Protein AF-A0A1Y1T9T4-F1 (afdb_monomer)

Sequence (178 aa):
MNVIIANKYLNQKKEIAAYSVLTVLWPAHQFKKIKDVIIQVVAKHYNGQIMNMEQYKLPTDLILDIKSRLKTLSGQINGIVKMLDEGKDPEQINIQFRSIDKGIQKAHYLLLDEVYRKALAIGIVKAVDSCPGNCGNEDKIEYLKSEFPNLELSDLTNRLKEIQTIETRLKNYNEKKG

Structure (mmCIF, N/CA/C/O backbone):
data_AF-A0A1Y1T9T4-F1
#
_entry.id   AF-A0A1Y1T9T4-F1
#
loop_
_atom_site.group_PDB
_atom_site.id
_atom_site.type_symbol
_atom_site.label_atom_id
_atom_site.label_alt_id
_atom_site.label_comp_id
_atom_site.label_asym_id
_atom_site.label_entity_id
_atom_site.label_seq_id
_atom_site.pdbx_PDB_ins_code
_atom_site.Cartn_x
_atom_site.Cartn_y
_atom_site.Cartn_z
_atom_site.occupancy
_atom_site.B_iso_or_equiv
_atom_site.auth_seq_id
_atom_site.auth_comp_id
_atom_site.auth_asym_id
_atom_site.auth_atom_id
_atom_site.pdbx_PDB_model_num
ATOM 1 N N . MET A 1 1 ? 12.951 -5.167 31.119 1.00 43.94 1 MET A N 1
ATOM 2 C CA . MET A 1 1 ? 12.217 -4.794 29.886 1.00 43.94 1 MET A CA 1
ATOM 3 C C . MET A 1 1 ? 11.190 -3.658 30.075 1.00 43.94 1 MET A C 1
ATOM 5 O O . MET A 1 1 ? 10.827 -3.045 29.085 1.00 43.94 1 MET A O 1
ATOM 9 N N . ASN A 1 2 ? 10.799 -3.288 31.310 1.00 38.88 2 ASN A N 1
ATOM 10 C CA . ASN A 1 2 ? 9.812 -2.217 31.581 1.00 38.88 2 ASN A CA 1
ATOM 11 C C . ASN A 1 2 ? 10.379 -0.786 31.729 1.00 38.88 2 ASN A C 1
ATOM 13 O O . ASN A 1 2 ? 9.644 0.183 31.574 1.00 38.88 2 ASN A O 1
ATOM 17 N N . VAL A 1 3 ? 11.682 -0.620 31.981 1.00 31.38 3 VAL A N 1
ATOM 18 C CA . VAL A 1 3 ? 12.288 0.708 32.235 1.00 31.38 3 VAL A CA 1
ATOM 19 C C . VAL A 1 3 ? 12.479 1.525 30.946 1.00 31.38 3 VAL A C 1
ATOM 21 O O . VAL A 1 3 ? 12.322 2.742 30.947 1.00 31.38 3 VAL A O 1
ATOM 24 N N . ILE A 1 4 ? 12.752 0.860 29.819 1.00 36.00 4 ILE A N 1
ATOM 25 C CA . ILE A 1 4 ? 12.999 1.520 28.523 1.00 36.00 4 ILE A CA 1
ATOM 26 C C . ILE A 1 4 ? 11.704 2.124 27.962 1.00 36.00 4 ILE A C 1
ATOM 28 O O . ILE A 1 4 ? 11.710 3.241 27.448 1.00 36.00 4 ILE A O 1
ATOM 32 N N . ILE A 1 5 ? 10.581 1.417 28.114 1.00 33.00 5 ILE A N 1
ATOM 33 C CA . ILE A 1 5 ? 9.268 1.889 27.661 1.00 33.00 5 ILE A CA 1
ATOM 34 C C . ILE A 1 5 ? 8.808 3.063 28.537 1.00 33.00 5 ILE A C 1
ATOM 36 O O . ILE A 1 5 ? 8.431 4.102 28.001 1.00 33.00 5 ILE A O 1
ATOM 40 N N . ALA A 1 6 ? 8.949 2.968 29.865 1.00 28.27 6 ALA A N 1
ATOM 41 C CA . ALA A 1 6 ? 8.618 4.061 30.783 1.00 28.27 6 ALA A CA 1
ATOM 42 C C . ALA A 1 6 ? 9.436 5.340 30.510 1.00 28.27 6 ALA A C 1
ATOM 44 O O . ALA A 1 6 ? 8.872 6.434 30.475 1.00 28.27 6 ALA A O 1
ATOM 45 N N . ASN A 1 7 ? 10.739 5.211 30.226 1.00 32.38 7 ASN A N 1
ATOM 46 C CA . ASN A 1 7 ? 11.588 6.350 29.855 1.00 32.38 7 ASN A CA 1
ATOM 47 C C . ASN A 1 7 ? 11.201 6.971 28.506 1.00 32.38 7 ASN A C 1
ATOM 49 O O . ASN A 1 7 ? 11.251 8.192 28.359 1.00 32.38 7 ASN A O 1
ATOM 53 N N . LYS A 1 8 ? 10.763 6.161 27.534 1.00 36.91 8 LYS A N 1
ATOM 54 C CA . LYS A 1 8 ? 10.285 6.658 26.236 1.00 36.91 8 LYS A CA 1
ATOM 55 C C . LYS A 1 8 ? 8.987 7.462 26.386 1.00 36.91 8 LYS A C 1
ATOM 57 O O . LYS A 1 8 ? 8.878 8.541 25.812 1.00 36.91 8 LYS A O 1
ATOM 62 N N . TYR A 1 9 ? 8.058 6.997 27.226 1.00 31.88 9 TYR A N 1
ATOM 63 C CA . TYR A 1 9 ? 6.821 7.719 27.554 1.00 31.88 9 TYR A CA 1
ATOM 64 C C . TYR A 1 9 ? 7.069 9.002 28.368 1.00 31.88 9 TYR A C 1
ATOM 66 O O . TYR A 1 9 ? 6.434 10.023 28.109 1.00 31.88 9 TYR A O 1
ATOM 74 N N . LEU A 1 10 ? 8.011 8.990 29.320 1.00 32.53 10 LEU A N 1
ATOM 75 C CA . LEU A 1 10 ? 8.393 10.179 30.095 1.00 32.53 10 LEU A CA 1
ATOM 76 C C . LEU A 1 10 ? 9.071 11.250 29.230 1.00 32.53 10 LEU A C 1
ATOM 78 O O . LEU A 1 10 ? 8.770 12.433 29.391 1.00 32.53 10 LEU A O 1
ATOM 82 N N . ASN A 1 11 ? 9.933 10.854 28.289 1.00 40.94 11 ASN A N 1
ATOM 83 C CA . ASN A 1 11 ? 10.543 11.790 27.340 1.00 40.94 11 ASN A CA 1
ATOM 84 C C . ASN A 1 11 ? 9.511 12.375 26.369 1.00 40.94 11 ASN A C 1
ATOM 86 O O . ASN A 1 11 ? 9.508 13.584 26.155 1.00 40.94 11 ASN A O 1
ATOM 90 N N . GLN A 1 12 ? 8.562 11.568 25.889 1.00 40.03 12 GLN A N 1
ATOM 91 C CA . GLN A 1 12 ? 7.472 12.054 25.039 1.00 40.03 12 GLN A CA 1
ATOM 92 C C . GLN A 1 12 ? 6.558 13.047 25.788 1.00 40.03 12 GLN A C 1
ATOM 94 O O . GLN A 1 12 ? 6.158 14.068 25.235 1.00 40.03 12 GLN A O 1
ATOM 99 N N . LYS A 1 13 ? 6.291 12.820 27.086 1.00 38.19 13 LYS A N 1
ATOM 100 C CA . LYS A 1 13 ? 5.556 13.774 27.940 1.00 38.19 13 LYS A CA 1
ATOM 101 C C . LYS A 1 13 ? 6.310 15.090 28.157 1.00 38.19 13 LYS A C 1
ATOM 103 O O . LYS A 1 13 ? 5.673 16.139 28.202 1.00 38.19 13 LYS A O 1
ATOM 108 N N . LYS A 1 14 ? 7.643 15.053 28.284 1.00 40.59 14 LYS A N 1
ATOM 109 C CA . LYS A 1 14 ? 8.480 16.262 28.410 1.00 40.59 14 LYS A CA 1
ATOM 110 C C . LYS A 1 14 ? 8.512 17.077 27.116 1.00 40.59 14 LYS A C 1
ATOM 112 O O . LYS A 1 14 ? 8.427 18.298 27.184 1.00 40.59 14 LYS A O 1
ATOM 117 N N . GLU A 1 15 ? 8.560 16.420 25.959 1.00 43.44 15 GLU A N 1
ATOM 118 C CA . GLU A 1 15 ? 8.467 17.092 24.656 1.00 43.44 15 GLU A CA 1
ATOM 119 C C . GLU A 1 15 ? 7.093 17.748 24.459 1.00 43.44 15 GLU A C 1
ATOM 121 O O . GLU A 1 15 ? 7.018 18.916 24.087 1.00 43.44 15 GLU A O 1
ATOM 126 N N . ILE A 1 16 ? 6.001 17.059 24.802 1.00 43.91 16 ILE A N 1
ATOM 127 C CA . ILE A 1 16 ? 4.641 17.612 24.680 1.00 43.91 16 ILE A CA 1
ATOM 128 C C . ILE A 1 16 ? 4.408 18.768 25.673 1.00 43.91 16 ILE A C 1
ATOM 130 O O . ILE A 1 16 ? 3.800 19.773 25.308 1.00 43.91 16 ILE A O 1
ATOM 134 N N . ALA A 1 17 ? 4.943 18.678 26.896 1.00 40.03 17 ALA A N 1
ATOM 135 C CA . ALA A 1 17 ? 4.879 19.766 27.875 1.00 40.03 17 ALA A CA 1
ATOM 136 C C . ALA A 1 17 ? 5.703 20.998 27.447 1.00 40.03 17 ALA A C 1
ATOM 138 O O . ALA A 1 17 ? 5.282 22.133 27.674 1.00 40.03 17 ALA A O 1
ATOM 139 N N . ALA A 1 18 ? 6.843 20.800 26.776 1.00 46.00 18 ALA A N 1
ATOM 140 C CA . ALA A 1 18 ? 7.602 21.898 26.178 1.00 46.00 18 ALA A CA 1
ATOM 141 C C . ALA A 1 18 ? 6.802 22.586 25.056 1.00 46.00 18 ALA A C 1
ATOM 143 O O . ALA A 1 18 ? 6.760 23.815 24.997 1.00 46.00 18 ALA A O 1
ATOM 144 N N . TYR A 1 19 ? 6.089 21.811 24.230 1.00 44.25 19 TYR A N 1
ATOM 145 C CA . TYR A 1 19 ? 5.197 22.347 23.196 1.00 44.25 19 TYR A CA 1
ATOM 146 C C . TYR A 1 19 ? 4.002 23.121 23.774 1.00 44.25 19 TYR A C 1
ATOM 148 O O . TYR A 1 19 ? 3.641 24.159 23.220 1.00 44.25 19 TYR A O 1
ATOM 156 N N . SER A 1 20 ? 3.418 22.695 24.902 1.00 42.19 20 SER A N 1
ATOM 157 C CA . SER A 1 20 ? 2.306 23.429 25.527 1.00 42.19 20 SER A CA 1
ATOM 158 C C . SER A 1 20 ? 2.750 24.747 26.175 1.00 42.19 20 SER A C 1
ATOM 160 O O . SER A 1 20 ? 2.038 25.742 26.066 1.00 42.19 20 SER A O 1
ATOM 162 N N . VAL A 1 21 ? 3.946 24.806 26.775 1.00 44.19 21 VAL A N 1
ATOM 163 C CA . VAL A 1 21 ? 4.480 26.048 27.380 1.00 44.19 21 VAL A CA 1
ATOM 164 C C . VAL A 1 21 ? 4.881 27.079 26.310 1.00 44.19 21 VAL A C 1
ATOM 166 O O . VAL A 1 21 ? 4.681 28.277 26.500 1.00 44.19 21 VAL A O 1
ATOM 169 N N . LEU A 1 22 ? 5.350 26.632 25.140 1.00 42.41 22 LEU A N 1
ATOM 170 C CA . LEU A 1 22 ? 5.711 27.504 24.011 1.00 42.41 22 LEU A CA 1
ATOM 171 C C . LEU A 1 22 ? 4.514 28.198 23.333 1.00 42.41 22 LEU A C 1
ATOM 173 O O . LEU A 1 22 ? 4.702 29.206 22.652 1.00 42.41 22 LEU A O 1
ATOM 177 N N . THR A 1 23 ? 3.284 27.712 23.531 1.00 45.53 23 THR A N 1
ATOM 178 C CA . THR A 1 23 ? 2.072 28.339 22.960 1.00 45.53 23 THR A CA 1
ATOM 179 C C . THR A 1 23 ? 1.540 29.531 23.750 1.00 45.53 23 THR A C 1
ATOM 181 O O . THR A 1 23 ? 0.759 30.309 23.209 1.00 45.53 23 THR A O 1
ATOM 184 N N . VAL A 1 24 ? 1.999 29.730 24.988 1.00 49.31 24 VAL A N 1
ATOM 185 C CA . VAL A 1 24 ? 1.499 30.800 25.870 1.00 49.31 24 VAL A CA 1
ATOM 186 C C . VAL A 1 24 ? 2.368 32.068 25.810 1.00 49.31 24 VAL A C 1
ATOM 188 O O . VAL A 1 24 ? 1.946 33.116 26.287 1.00 49.31 24 VAL A O 1
ATOM 191 N N . LEU A 1 25 ? 3.549 32.029 25.173 1.00 48.97 25 LEU A N 1
ATOM 192 C CA . LEU A 1 25 ? 4.510 33.144 25.214 1.00 48.97 25 LEU A CA 1
ATOM 193 C C . LEU A 1 25 ? 4.985 33.696 23.859 1.00 48.97 25 LEU A C 1
ATOM 195 O O . LEU A 1 25 ? 5.964 34.443 23.832 1.00 48.97 25 LEU A O 1
ATOM 199 N N . TRP A 1 26 ? 4.322 33.386 22.736 1.00 45.00 26 TRP A N 1
ATOM 200 C CA . TRP A 1 26 ? 4.757 33.896 21.426 1.00 45.00 26 TRP A CA 1
ATOM 201 C C . TRP A 1 26 ? 3.645 34.546 20.589 1.00 45.00 26 TRP A C 1
ATOM 203 O O . TRP A 1 26 ? 2.570 33.966 20.442 1.00 45.00 26 TRP A O 1
ATOM 213 N N . PRO A 1 27 ? 3.893 35.724 19.974 1.00 45.94 27 PRO A N 1
ATOM 214 C CA . PRO A 1 27 ? 2.933 36.367 19.083 1.00 45.94 27 PRO A CA 1
ATOM 215 C C . PRO A 1 27 ? 2.571 35.461 17.897 1.00 45.94 27 PRO A C 1
ATOM 217 O O . PRO A 1 27 ? 3.454 34.881 17.261 1.00 45.94 27 PRO A O 1
ATOM 220 N N . ALA A 1 28 ? 1.284 35.409 17.537 1.00 51.25 28 ALA A N 1
ATOM 221 C CA . ALA A 1 28 ? 0.721 34.587 16.454 1.00 51.25 28 ALA A CA 1
ATOM 222 C C . ALA A 1 28 ? 1.459 34.688 15.096 1.00 51.25 28 ALA A C 1
ATOM 224 O O . ALA A 1 28 ? 1.425 33.759 14.290 1.00 51.25 28 ALA A O 1
ATOM 225 N N . HIS A 1 29 ? 2.186 35.781 14.846 1.00 51.00 29 HIS A N 1
ATOM 226 C CA . HIS A 1 29 ? 2.992 35.965 13.637 1.00 51.00 29 HIS A CA 1
ATOM 227 C C . HIS A 1 29 ? 4.262 35.078 13.591 1.00 51.00 29 HIS A C 1
ATOM 229 O O . HIS A 1 29 ? 4.703 34.688 12.509 1.00 51.00 29 HIS A O 1
ATOM 235 N N . GLN A 1 30 ? 4.856 34.723 14.738 1.00 48.56 30 GLN A N 1
ATOM 236 C CA . GLN A 1 30 ? 6.030 33.831 14.818 1.00 48.56 30 GLN A CA 1
ATOM 237 C C . GLN A 1 30 ? 5.642 32.358 14.576 1.00 48.56 30 GLN A C 1
ATOM 239 O O . GLN A 1 30 ? 6.389 31.612 13.943 1.00 48.56 30 GLN A O 1
ATOM 244 N N . PHE A 1 31 ? 4.425 31.963 14.973 1.00 47.00 31 PHE A N 1
ATOM 245 C CA . PHE A 1 31 ? 3.880 30.618 14.745 1.00 47.00 31 PHE A CA 1
ATOM 246 C C . PHE A 1 31 ? 3.702 30.278 13.265 1.00 47.00 31 PHE A C 1
ATOM 248 O O . PHE A 1 31 ? 3.946 29.140 12.868 1.00 47.00 31 PHE A O 1
ATOM 255 N N . LYS A 1 32 ? 3.328 31.259 12.433 1.00 48.22 32 LYS A N 1
ATOM 256 C CA . LYS A 1 32 ? 3.198 31.063 10.983 1.00 48.22 32 LYS A CA 1
ATOM 257 C C . LYS A 1 32 ? 4.542 30.682 10.355 1.00 48.22 32 LYS A C 1
ATOM 259 O O . LYS A 1 32 ? 4.620 29.674 9.668 1.00 48.22 32 LYS A O 1
ATOM 264 N N . LYS A 1 33 ? 5.617 31.403 10.697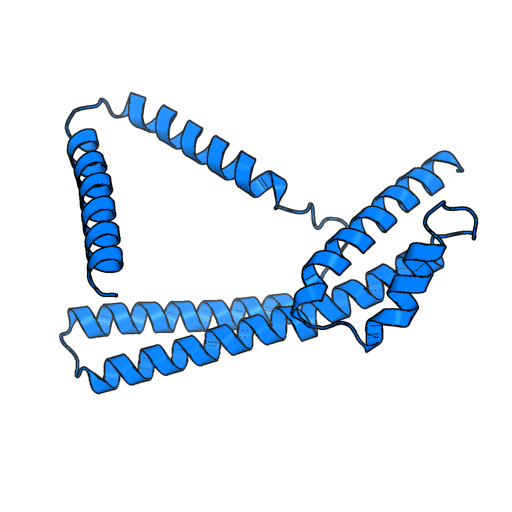 1.00 52.69 33 LYS A N 1
ATOM 265 C CA . LYS A 1 33 ? 6.971 31.110 10.196 1.00 52.69 33 LYS A CA 1
ATOM 266 C C . LYS A 1 33 ? 7.474 29.735 10.632 1.00 52.69 33 LYS A C 1
ATOM 268 O O . LYS A 1 33 ? 8.027 29.013 9.814 1.00 52.69 33 LYS A O 1
ATOM 273 N N . ILE A 1 34 ? 7.264 29.351 11.891 1.00 48.91 34 ILE A N 1
ATOM 274 C CA . ILE A 1 34 ? 7.709 28.043 12.398 1.00 48.91 34 ILE A CA 1
ATOM 275 C C . ILE A 1 34 ? 6.889 26.907 11.775 1.00 48.91 34 ILE A C 1
ATOM 277 O O . ILE A 1 34 ? 7.459 25.900 11.364 1.00 48.91 34 ILE A O 1
ATOM 281 N N . LYS A 1 35 ? 5.570 27.083 11.626 1.00 41.69 35 LYS A N 1
ATOM 282 C CA . LYS A 1 35 ? 4.703 26.132 10.919 1.00 41.69 35 LYS A CA 1
ATOM 283 C C . LYS A 1 35 ? 5.122 25.974 9.457 1.00 41.69 35 LYS A C 1
ATOM 285 O O . LYS A 1 35 ? 5.204 24.846 8.988 1.00 41.69 35 LYS A O 1
ATOM 290 N N . ASP A 1 36 ? 5.437 27.068 8.769 1.00 48.72 36 ASP A N 1
ATOM 291 C CA . ASP A 1 36 ? 5.889 27.041 7.376 1.00 48.72 36 ASP A CA 1
ATOM 292 C C . ASP A 1 36 ? 7.257 26.354 7.244 1.00 48.72 36 ASP A C 1
ATOM 294 O O . ASP A 1 36 ? 7.451 25.556 6.334 1.00 48.72 36 ASP A O 1
ATOM 298 N N . VAL A 1 37 ? 8.179 26.572 8.190 1.00 59.28 37 VAL A N 1
ATOM 299 C CA . VAL A 1 37 ? 9.476 25.875 8.234 1.00 59.28 37 VAL A CA 1
ATOM 300 C C . VAL A 1 37 ? 9.301 24.386 8.529 1.00 59.28 37 VAL A C 1
ATOM 302 O O . VAL A 1 37 ? 9.920 23.568 7.858 1.00 59.28 37 VAL A O 1
ATOM 305 N N . ILE A 1 38 ? 8.437 24.001 9.471 1.00 50.31 38 ILE A N 1
ATOM 306 C CA . ILE A 1 38 ? 8.145 22.587 9.755 1.00 50.31 38 ILE A CA 1
ATOM 307 C C . ILE A 1 38 ? 7.483 21.933 8.540 1.00 50.31 38 ILE A C 1
ATOM 309 O O . ILE A 1 38 ? 7.902 20.853 8.143 1.00 50.31 38 ILE A O 1
ATOM 313 N N . ILE A 1 39 ? 6.516 22.593 7.897 1.00 50.25 39 ILE A N 1
ATOM 314 C CA . ILE A 1 39 ? 5.899 22.105 6.656 1.00 50.25 39 ILE A CA 1
ATOM 315 C C . ILE A 1 39 ? 6.943 21.999 5.546 1.00 50.25 39 ILE A C 1
ATOM 317 O O . ILE A 1 39 ? 6.930 21.006 4.836 1.00 50.25 39 ILE A O 1
ATOM 321 N N . GLN A 1 40 ? 7.875 22.944 5.405 1.00 49.66 40 GLN A N 1
ATOM 322 C CA . GLN A 1 40 ? 8.948 22.865 4.409 1.00 49.66 40 GLN A CA 1
ATOM 323 C C . GLN A 1 40 ? 9.967 21.770 4.718 1.00 49.66 40 GLN A C 1
ATOM 325 O O . GLN A 1 40 ? 10.423 21.106 3.797 1.00 49.66 40 GLN A O 1
ATOM 330 N N . VAL A 1 41 ? 10.323 21.546 5.983 1.00 52.88 41 VAL A N 1
ATOM 331 C CA . VAL A 1 41 ? 11.250 20.483 6.394 1.00 52.88 41 VAL A CA 1
ATOM 332 C C . VAL A 1 41 ? 10.590 19.117 6.226 1.00 52.88 41 VAL A C 1
ATOM 334 O O . VAL A 1 41 ? 11.196 18.230 5.634 1.00 52.88 41 VAL A O 1
ATOM 337 N N . VAL A 1 42 ? 9.331 18.965 6.646 1.00 50.62 42 VAL A N 1
ATOM 338 C CA . VAL A 1 42 ? 8.524 17.758 6.420 1.00 50.62 42 VAL A CA 1
ATOM 339 C C . VAL A 1 42 ? 8.320 17.548 4.921 1.00 50.62 42 VAL A C 1
ATOM 341 O O . VAL A 1 42 ? 8.615 16.470 4.427 1.00 50.62 42 VAL A O 1
ATOM 344 N N . ALA A 1 43 ? 7.934 18.569 4.157 1.00 44.84 43 ALA A N 1
ATOM 345 C CA . ALA A 1 43 ? 7.806 18.478 2.706 1.00 44.84 43 ALA A CA 1
ATOM 346 C C . ALA A 1 43 ? 9.144 18.182 2.030 1.00 44.84 43 ALA A C 1
ATOM 348 O O . ALA A 1 43 ? 9.157 17.428 1.082 1.00 44.84 43 ALA A O 1
ATOM 349 N N . LYS A 1 44 ? 10.288 18.684 2.500 1.00 46.12 44 LYS A N 1
ATOM 350 C CA . LYS A 1 44 ? 11.610 18.358 1.934 1.00 46.12 44 LYS A CA 1
ATOM 351 C C . LYS A 1 44 ? 12.042 16.932 2.281 1.00 46.12 44 LYS A C 1
ATOM 353 O O . LYS A 1 44 ? 12.675 16.273 1.461 1.00 46.12 44 LYS A O 1
ATOM 358 N N . HIS A 1 45 ? 11.669 16.442 3.462 1.00 37.62 45 HIS A N 1
ATOM 359 C CA . HIS A 1 45 ? 11.957 15.078 3.896 1.00 37.62 45 HIS A CA 1
ATOM 360 C C . HIS A 1 45 ? 11.042 14.050 3.208 1.00 37.62 45 HIS A C 1
ATOM 362 O O . HIS A 1 45 ? 11.513 12.987 2.814 1.00 37.62 45 HIS A O 1
ATOM 368 N N . TYR A 1 46 ? 9.773 14.403 2.966 1.00 42.03 46 TYR A N 1
ATOM 369 C CA . TYR A 1 46 ? 8.797 13.573 2.256 1.00 42.03 46 TYR A CA 1
ATOM 370 C C . TYR A 1 46 ? 8.817 13.762 0.730 1.00 42.03 46 TYR A C 1
ATOM 372 O O . TYR A 1 46 ? 8.557 12.795 0.031 1.00 42.03 46 TYR A O 1
ATOM 380 N N . ASN A 1 47 ? 9.198 14.916 0.167 1.00 36.91 47 ASN A N 1
ATOM 381 C CA . ASN A 1 47 ? 9.351 15.116 -1.290 1.00 36.91 47 ASN A CA 1
ATOM 382 C C . ASN A 1 47 ? 10.554 14.354 -1.858 1.00 36.91 47 ASN A C 1
ATOM 384 O O . ASN A 1 47 ? 10.596 14.111 -3.057 1.00 36.91 47 ASN A O 1
ATOM 388 N N . GLY A 1 48 ? 11.494 13.911 -1.016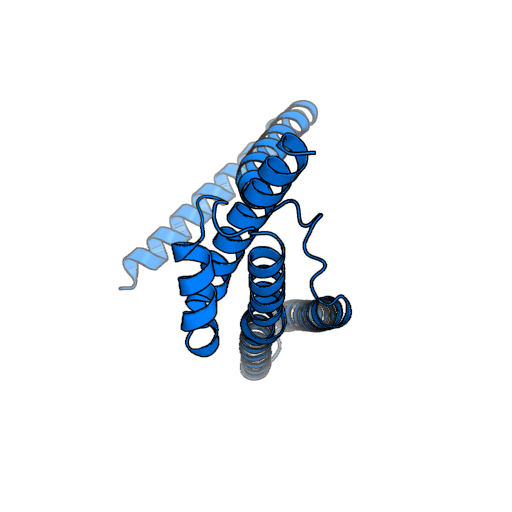 1.00 32.72 48 GLY A N 1
ATOM 389 C CA . GLY A 1 48 ? 12.474 12.887 -1.397 1.00 32.72 48 GLY A CA 1
ATOM 390 C C . GLY A 1 48 ? 11.870 11.479 -1.551 1.00 32.72 48 GLY A C 1
ATOM 391 O O . GLY A 1 48 ? 12.553 10.569 -2.010 1.00 32.72 48 GLY A O 1
ATOM 392 N N . GLN A 1 49 ? 10.605 11.290 -1.161 1.00 35.47 49 GLN A N 1
ATOM 393 C CA . GLN A 1 49 ? 9.850 10.034 -1.231 1.00 35.47 49 GLN A CA 1
ATOM 394 C C . GLN A 1 49 ? 8.494 10.152 -1.947 1.00 35.47 49 GLN A C 1
ATOM 396 O O . GLN A 1 49 ? 7.887 9.121 -2.243 1.00 35.47 49 GLN A O 1
ATOM 401 N N . ILE A 1 50 ? 8.021 11.356 -2.288 1.00 36.59 50 ILE A N 1
ATOM 402 C CA . ILE A 1 50 ? 6.925 11.529 -3.242 1.00 36.59 50 ILE A CA 1
ATOM 403 C C . ILE A 1 50 ? 7.528 11.353 -4.630 1.00 36.59 50 ILE A C 1
ATOM 405 O O . ILE A 1 50 ? 7.920 12.299 -5.306 1.00 36.59 50 ILE A O 1
ATOM 409 N N . MET A 1 51 ? 7.646 10.084 -5.013 1.00 35.56 51 MET A N 1
ATOM 410 C CA . MET A 1 51 ? 7.883 9.669 -6.385 1.00 35.56 51 MET A CA 1
ATOM 411 C C . MET A 1 51 ? 6.881 10.422 -7.262 1.00 35.56 51 MET A C 1
ATOM 413 O O . MET A 1 51 ? 5.671 10.272 -7.074 1.00 35.56 51 MET A O 1
ATOM 417 N N . ASN A 1 52 ? 7.369 11.242 -8.195 1.00 34.84 52 ASN A N 1
ATOM 418 C CA . ASN A 1 52 ? 6.544 11.783 -9.269 1.00 34.84 52 ASN A CA 1
ATOM 419 C C . ASN A 1 52 ? 5.953 10.587 -10.034 1.00 34.84 52 ASN A C 1
ATOM 421 O O . ASN A 1 52 ? 6.591 10.011 -10.909 1.00 34.84 52 ASN A O 1
ATOM 425 N N . MET A 1 53 ? 4.735 10.181 -9.665 1.00 40.59 53 MET A N 1
ATOM 426 C CA . MET A 1 53 ? 3.967 9.083 -10.265 1.00 40.59 53 MET A CA 1
ATOM 427 C C . MET A 1 53 ? 3.420 9.450 -11.656 1.00 40.59 53 MET A C 1
ATOM 429 O O . MET A 1 53 ? 2.407 8.910 -12.091 1.00 40.59 53 MET A O 1
ATOM 433 N N . GLU A 1 54 ? 4.060 10.363 -12.386 1.00 38.69 54 GLU A N 1
ATOM 434 C CA . GLU A 1 54 ? 3.561 10.797 -13.694 1.00 38.69 54 GLU A CA 1
ATOM 435 C C . GLU A 1 54 ? 3.826 9.802 -14.833 1.00 38.69 54 GLU A C 1
ATOM 437 O O . GLU A 1 54 ? 3.334 10.014 -15.937 1.00 38.69 54 GLU A O 1
ATOM 442 N N . GLN A 1 55 ? 4.494 8.665 -14.596 1.00 46.56 55 GLN A N 1
ATOM 443 C CA . GLN A 1 55 ? 4.631 7.618 -15.627 1.00 46.56 55 GLN A CA 1
ATOM 444 C C . GLN A 1 55 ? 4.265 6.194 -15.205 1.00 46.56 55 GLN A C 1
ATOM 446 O O . GLN A 1 55 ? 4.514 5.240 -15.945 1.00 46.56 55 GLN A O 1
ATOM 451 N N . TYR A 1 56 ? 3.546 6.038 -14.092 1.00 49.72 56 TYR A N 1
ATOM 452 C CA . TYR A 1 56 ? 2.979 4.745 -13.736 1.00 49.72 56 TYR A CA 1
ATOM 453 C C . TYR A 1 56 ? 1.567 4.911 -13.167 1.00 49.72 56 TYR A C 1
ATOM 455 O O . TYR A 1 56 ? 1.377 5.040 -11.959 1.00 49.72 56 TYR A O 1
ATOM 463 N N . LYS A 1 57 ? 0.547 4.927 -14.040 1.00 55.66 57 LYS A N 1
ATOM 464 C CA . LYS A 1 57 ? -0.845 4.795 -13.589 1.00 55.66 57 LYS A CA 1
ATOM 465 C C . LYS A 1 57 ? -1.010 3.386 -13.026 1.00 55.66 57 LYS A C 1
ATOM 467 O O . LYS A 1 57 ? -1.258 2.438 -13.766 1.00 55.66 57 LYS A O 1
ATOM 472 N N . LEU A 1 58 ? -0.833 3.263 -11.710 1.00 65.75 58 LEU A N 1
ATOM 473 C CA . LEU A 1 58 ? -1.314 2.117 -10.947 1.00 65.75 58 LEU A CA 1
ATOM 474 C C . LEU A 1 58 ? -2.780 1.877 -11.337 1.00 65.75 58 LEU A C 1
ATOM 476 O O . LEU A 1 58 ? -3.486 2.864 -11.577 1.00 65.75 58 LEU A O 1
ATOM 480 N N . PRO A 1 59 ? -3.246 0.619 -11.415 1.00 66.62 59 PRO A N 1
ATOM 481 C CA . PRO A 1 59 ? -4.628 0.334 -11.778 1.00 66.62 59 PRO A CA 1
ATOM 482 C C . PRO A 1 59 ? -5.569 1.149 -10.884 1.00 66.62 59 PRO A C 1
ATOM 484 O O . PRO A 1 59 ? -5.562 1.014 -9.656 1.00 66.62 59 PRO A O 1
ATOM 487 N N . THR A 1 60 ? -6.284 2.099 -11.495 1.00 73.06 60 THR A N 1
ATOM 488 C CA . THR A 1 60 ? -7.044 3.120 -10.760 1.00 73.06 60 THR A CA 1
ATOM 489 C C . THR A 1 60 ? -8.104 2.466 -9.882 1.00 73.06 60 THR A C 1
ATOM 491 O O . THR A 1 60 ? -8.335 2.905 -8.762 1.00 73.06 60 THR A O 1
ATOM 494 N N . ASP A 1 61 ? -8.703 1.387 -10.374 1.00 77.31 61 ASP A N 1
ATOM 495 C CA . ASP A 1 61 ? -9.644 0.522 -9.673 1.00 77.31 61 ASP A CA 1
ATOM 496 C C . ASP A 1 61 ? -9.047 -0.082 -8.393 1.00 77.31 61 ASP A C 1
ATOM 498 O O . ASP A 1 61 ? -9.648 0.045 -7.325 1.00 77.31 61 ASP A O 1
ATOM 502 N N . LEU A 1 62 ? -7.836 -0.645 -8.452 1.00 79.06 62 LEU A N 1
ATOM 503 C CA . LEU A 1 62 ? -7.185 -1.237 -7.276 1.00 79.06 62 LEU A CA 1
ATOM 504 C C . LEU A 1 62 ? -6.789 -0.175 -6.244 1.00 79.06 62 LEU A C 1
ATOM 506 O O . LEU A 1 62 ? -6.965 -0.368 -5.041 1.00 79.06 62 LEU A O 1
ATOM 510 N N . ILE A 1 63 ? -6.311 0.986 -6.697 1.00 85.06 63 ILE A N 1
ATOM 511 C CA . ILE A 1 63 ? -6.021 2.115 -5.802 1.00 85.06 63 ILE A CA 1
ATOM 512 C C . ILE A 1 63 ? -7.292 2.630 -5.125 1.00 85.06 63 ILE A C 1
ATOM 514 O O . ILE A 1 63 ? -7.265 2.981 -3.941 1.00 85.06 63 ILE A O 1
ATOM 518 N N . LEU A 1 64 ? -8.405 2.686 -5.857 1.00 88.69 64 LEU A N 1
ATOM 519 C CA . LEU A 1 64 ? -9.698 3.075 -5.303 1.00 88.69 64 LEU A CA 1
ATOM 520 C C . LEU A 1 64 ? -10.201 2.058 -4.271 1.00 88.69 64 LEU A C 1
ATOM 522 O O . LEU A 1 64 ? -10.694 2.484 -3.224 1.00 88.69 64 LEU A O 1
ATOM 526 N N . ASP A 1 65 ? -10.016 0.754 -4.500 1.00 88.62 65 ASP A N 1
ATOM 527 C CA . ASP A 1 65 ? -10.369 -0.283 -3.518 1.00 88.62 65 ASP A CA 1
ATOM 528 C C . ASP A 1 65 ? -9.570 -0.121 -2.215 1.00 88.62 65 ASP A C 1
ATOM 530 O O . ASP A 1 65 ? -10.155 -0.046 -1.131 1.00 88.62 65 ASP A O 1
ATOM 534 N N . ILE A 1 66 ? -8.243 0.049 -2.301 1.00 93.00 66 ILE A N 1
ATOM 535 C CA . ILE A 1 66 ? -7.401 0.302 -1.118 1.00 93.00 66 ILE A CA 1
ATOM 536 C C . ILE A 1 66 ? -7.853 1.566 -0.380 1.00 93.00 66 ILE A C 1
ATOM 538 O O . ILE A 1 66 ? -8.029 1.541 0.841 1.00 93.00 66 ILE A O 1
ATOM 542 N N . LYS A 1 67 ? -8.103 2.667 -1.102 1.00 93.56 67 LYS A N 1
ATOM 543 C CA . LYS A 1 67 ? -8.611 3.915 -0.504 1.00 93.56 67 LYS A CA 1
ATOM 544 C C . LYS A 1 67 ? -9.940 3.705 0.218 1.00 93.56 67 LYS A C 1
ATOM 546 O O . LYS A 1 67 ? -10.115 4.223 1.321 1.00 93.56 67 LYS A O 1
ATOM 551 N N . SER A 1 68 ? -10.857 2.948 -0.380 1.00 94.88 68 SER A N 1
ATOM 552 C CA . SER A 1 68 ? -12.152 2.622 0.220 1.00 94.88 68 SER A CA 1
ATOM 553 C C . SER A 1 68 ? -11.976 1.863 1.538 1.00 94.88 68 SER A C 1
ATOM 555 O O . SER A 1 68 ? -12.506 2.280 2.569 1.00 94.88 68 SER A O 1
ATOM 557 N N . ARG A 1 69 ? -11.127 0.825 1.550 1.00 94.75 69 ARG A N 1
ATOM 558 C CA . ARG A 1 69 ? -10.812 0.043 2.760 1.00 94.75 69 ARG A CA 1
ATOM 559 C C . ARG A 1 69 ? -10.209 0.901 3.868 1.00 94.75 69 ARG A C 1
ATOM 561 O O . ARG A 1 69 ? -10.626 0.796 5.019 1.00 94.75 69 ARG A O 1
ATOM 568 N N . LEU A 1 70 ? -9.260 1.773 3.528 1.00 96.81 70 LEU A N 1
ATOM 569 C CA . LEU A 1 70 ? -8.646 2.690 4.492 1.00 96.81 70 LEU A CA 1
ATOM 570 C C . LEU A 1 70 ? -9.666 3.681 5.068 1.00 96.81 70 LEU A C 1
ATOM 572 O O . LEU A 1 70 ? -9.628 3.976 6.262 1.00 96.81 70 LEU A O 1
ATOM 576 N N . LYS A 1 71 ? -10.621 4.153 4.258 1.00 97.38 71 LYS A N 1
ATOM 577 C CA . LYS A 1 71 ? -11.713 5.013 4.733 1.00 97.38 71 LYS A CA 1
ATOM 578 C C . LYS A 1 71 ? -12.628 4.279 5.716 1.00 97.38 71 LYS A C 1
ATOM 580 O O . LYS A 1 71 ? -12.989 4.849 6.744 1.00 97.38 71 LYS A O 1
ATOM 585 N N . THR A 1 72 ? -12.952 3.014 5.449 1.00 97.00 72 THR A N 1
ATOM 586 C CA . TH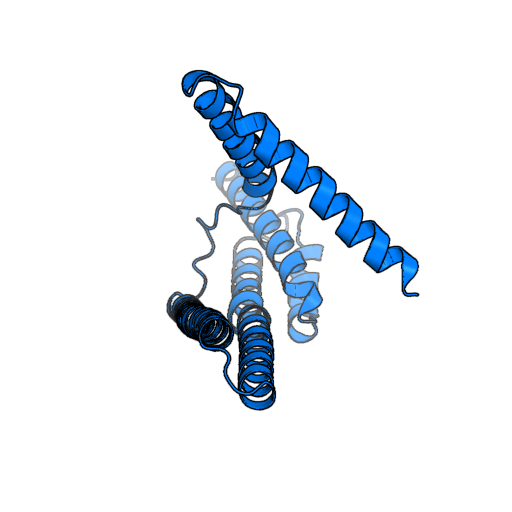R A 1 72 ? -13.685 2.164 6.400 1.00 97.00 72 THR A CA 1
ATOM 587 C C . THR A 1 72 ? -12.918 2.006 7.713 1.00 97.00 72 THR A C 1
ATOM 589 O O . THR A 1 72 ? -13.498 2.198 8.781 1.00 97.00 72 THR A O 1
ATOM 592 N N . LEU A 1 73 ? -11.611 1.732 7.648 1.00 97.88 73 LEU A N 1
ATOM 593 C CA . LEU A 1 73 ? -10.757 1.594 8.834 1.00 97.88 73 LEU A CA 1
ATOM 594 C C . LEU A 1 73 ? -10.674 2.895 9.640 1.00 97.88 73 LEU A C 1
ATOM 596 O O . LEU A 1 73 ? -10.744 2.859 10.863 1.00 97.88 73 LEU A O 1
ATOM 600 N N . SER A 1 74 ? -10.617 4.053 8.977 1.00 97.88 74 SER A N 1
ATOM 601 C CA . SER A 1 74 ? -10.702 5.357 9.647 1.00 97.88 74 SER A CA 1
ATOM 602 C C . SER A 1 74 ? -12.017 5.523 10.419 1.00 97.88 74 SER A C 1
ATOM 604 O O . SER A 1 74 ? -12.004 5.989 11.557 1.00 97.88 74 SER A O 1
ATOM 606 N N . GLY A 1 75 ? -13.140 5.074 9.848 1.00 97.88 75 GLY A N 1
ATOM 607 C CA . GLY A 1 75 ? -14.424 5.030 10.550 1.00 97.88 75 GLY A CA 1
ATOM 608 C C . GLY A 1 75 ? -14.396 4.127 11.787 1.00 97.88 75 GLY A C 1
ATOM 609 O O . GLY A 1 75 ? -14.899 4.517 12.838 1.00 97.88 75 GLY A O 1
ATOM 610 N N . GLN A 1 76 ? -13.756 2.957 11.694 1.00 97.12 76 GLN A N 1
ATOM 611 C CA . GLN A 1 76 ? -13.599 2.037 12.828 1.00 97.12 76 GLN A CA 1
ATOM 612 C C . GLN A 1 76 ? -12.722 2.627 13.941 1.00 97.12 76 GLN A C 1
ATOM 614 O O . GLN A 1 76 ? -13.080 2.520 15.112 1.00 97.12 76 GLN A O 1
ATOM 619 N N . ILE A 1 77 ? -11.624 3.309 13.591 1.00 98.44 77 ILE A N 1
ATOM 620 C CA . ILE A 1 77 ? -10.766 4.017 14.557 1.00 98.44 77 ILE A CA 1
ATOM 621 C C . ILE A 1 77 ? -11.576 5.080 15.309 1.00 98.44 77 ILE A C 1
ATOM 623 O O . ILE A 1 77 ? -11.532 5.130 16.537 1.00 98.44 77 ILE A O 1
ATOM 627 N N . ASN A 1 78 ? -12.369 5.883 14.595 1.00 98.19 78 ASN A N 1
ATOM 628 C CA . ASN A 1 78 ? -13.248 6.874 15.224 1.00 98.19 78 ASN A CA 1
ATOM 629 C C . ASN A 1 78 ? -14.307 6.216 16.123 1.00 98.19 78 ASN A C 1
ATOM 631 O O . ASN A 1 78 ? -14.645 6.753 17.176 1.00 98.19 78 ASN A O 1
ATOM 635 N N . GLY A 1 79 ? -14.800 5.037 15.735 1.00 97.75 79 GLY A N 1
ATOM 636 C CA . GLY A 1 79 ? -15.674 4.216 16.569 1.00 97.75 79 GLY A CA 1
ATOM 637 C C . GLY A 1 79 ? -15.028 3.851 17.906 1.00 97.75 79 GLY A C 1
ATOM 638 O O . GLY A 1 79 ? -15.657 4.028 18.944 1.00 97.75 79 GLY A O 1
ATOM 639 N N . ILE A 1 80 ? -13.759 3.429 17.903 1.00 97.62 80 ILE A N 1
ATOM 640 C CA . ILE A 1 80 ? -13.013 3.123 19.134 1.00 97.62 80 ILE A CA 1
ATOM 641 C C . ILE A 1 80 ? -12.858 4.355 20.023 1.00 97.62 80 ILE A C 1
ATOM 643 O O . ILE A 1 80 ? -13.075 4.248 21.227 1.00 97.62 80 ILE A O 1
ATOM 647 N N . VAL A 1 81 ? -12.510 5.515 19.452 1.00 98.31 81 VAL A N 1
ATOM 648 C CA . VAL A 1 81 ? -12.402 6.772 20.219 1.00 98.31 81 VAL A CA 1
ATOM 649 C C . VAL A 1 81 ? -13.708 7.041 20.968 1.00 98.31 81 VAL A C 1
ATOM 651 O O . VAL A 1 81 ? -13.698 7.203 22.183 1.00 98.31 81 VAL A O 1
ATOM 654 N N . LYS A 1 82 ? -14.845 6.941 20.273 1.00 98.44 82 LYS A N 1
ATOM 655 C CA . LYS A 1 82 ? -16.165 7.107 20.886 1.00 98.44 82 LYS A CA 1
ATOM 656 C C . LYS A 1 82 ? -16.463 6.054 21.962 1.00 98.44 82 LYS A C 1
ATOM 658 O O . LYS A 1 82 ? -17.039 6.381 22.992 1.00 98.44 82 LYS A O 1
ATOM 663 N N . MET A 1 83 ? -16.077 4.794 21.750 1.00 98.06 83 MET A N 1
ATOM 664 C CA . MET A 1 83 ? -16.261 3.737 22.754 1.00 98.06 83 MET A CA 1
ATOM 665 C C . MET A 1 83 ? -15.470 4.009 24.038 1.00 98.06 83 MET A C 1
ATOM 667 O O . MET A 1 83 ? -15.955 3.691 25.122 1.00 98.06 83 MET A O 1
ATOM 671 N N . LEU A 1 84 ? -14.277 4.597 23.918 1.00 97.88 84 LEU A N 1
ATOM 672 C CA . LEU A 1 84 ? -13.469 5.019 25.061 1.00 97.88 84 LEU A CA 1
ATOM 673 C C . LEU A 1 84 ? -14.119 6.199 25.791 1.00 97.88 84 LEU A C 1
ATOM 675 O O . LEU A 1 84 ? -14.242 6.146 27.013 1.00 97.88 84 LEU A O 1
ATOM 679 N N . ASP A 1 85 ? -14.588 7.209 25.054 1.00 98.00 85 ASP A N 1
ATOM 680 C CA . ASP A 1 85 ? -15.274 8.378 25.623 1.00 98.00 85 ASP A CA 1
ATOM 681 C C . ASP A 1 85 ? -16.556 7.984 26.380 1.00 98.00 85 ASP A C 1
ATOM 683 O O . ASP A 1 85 ? -16.882 8.555 27.419 1.00 98.00 85 ASP A O 1
ATOM 687 N N . GLU A 1 86 ? -17.273 6.976 25.879 1.00 97.81 86 GLU A N 1
ATOM 688 C CA . GLU A 1 86 ? -18.507 6.454 26.477 1.00 97.81 86 GLU A CA 1
ATOM 689 C C . GLU A 1 86 ? -18.271 5.423 27.595 1.00 97.81 86 GLU A C 1
ATOM 691 O O . GLU A 1 86 ? -19.240 4.928 28.173 1.00 97.81 86 GLU A O 1
ATOM 696 N N . GLY A 1 87 ? -17.017 5.058 27.889 1.00 96.81 87 GLY A N 1
ATOM 697 C CA . GLY A 1 87 ? -16.695 4.050 28.903 1.00 96.81 87 GLY A CA 1
ATOM 698 C C . GLY A 1 87 ? -17.270 2.663 28.592 1.00 96.81 87 GLY A C 1
ATOM 699 O O . GLY A 1 87 ? -17.768 1.983 29.490 1.00 96.81 87 GLY A O 1
ATOM 700 N N . LYS A 1 88 ? -17.258 2.251 27.315 1.00 96.81 88 LYS A N 1
ATOM 701 C CA . LYS A 1 88 ? -17.756 0.934 26.883 1.00 9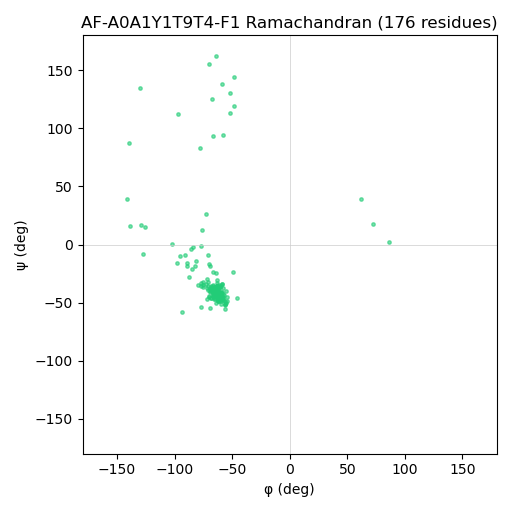6.81 88 LYS A CA 1
ATOM 702 C C . LYS A 1 88 ? -16.942 -0.214 27.475 1.00 96.81 88 LYS A C 1
ATOM 704 O O . LYS A 1 88 ? -15.800 -0.054 27.898 1.00 96.81 88 LYS A O 1
ATOM 709 N N . ASP A 1 89 ? -17.552 -1.395 27.436 1.00 97.94 89 ASP A N 1
ATOM 710 C CA . ASP A 1 89 ? -16.939 -2.639 27.882 1.00 97.94 89 ASP A CA 1
ATOM 711 C C . ASP A 1 89 ? -15.552 -2.874 27.227 1.00 97.94 89 ASP A C 1
ATOM 713 O O . ASP A 1 89 ? -15.431 -2.790 25.996 1.00 97.94 89 ASP A O 1
ATOM 717 N N . PRO A 1 90 ? -14.506 -3.185 28.019 1.00 97.50 90 PRO A N 1
ATOM 718 C CA . PRO A 1 90 ? -13.155 -3.391 27.502 1.00 97.50 90 PRO A CA 1
ATOM 719 C C . PRO A 1 90 ? -13.031 -4.503 26.456 1.00 97.50 90 PRO A C 1
ATOM 721 O O . PRO A 1 90 ? -12.223 -4.373 25.533 1.00 97.50 90 PRO A O 1
ATOM 724 N N . GLU A 1 91 ? -13.818 -5.579 26.553 1.00 98.12 91 GLU A N 1
ATOM 725 C CA . GLU A 1 91 ? -13.752 -6.675 25.582 1.00 98.12 91 GLU A CA 1
ATOM 726 C C . GLU A 1 91 ? -14.340 -6.246 24.234 1.00 98.12 91 GLU A C 1
ATOM 728 O O . GLU A 1 91 ? -13.765 -6.540 23.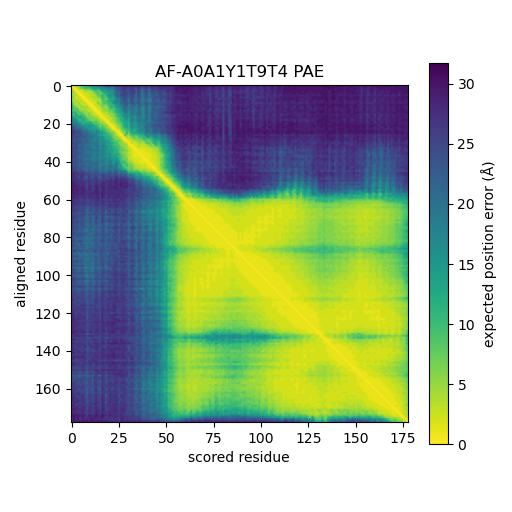183 1.00 98.12 91 GLU A O 1
ATOM 733 N N . GLN A 1 92 ? -15.411 -5.447 24.232 1.00 97.06 92 GLN A N 1
ATOM 734 C CA . GLN A 1 92 ? -15.926 -4.844 22.997 1.00 97.06 92 GLN A CA 1
ATOM 735 C C . GLN A 1 92 ? -14.882 -3.946 22.318 1.00 97.06 92 GLN A C 1
ATOM 737 O O . GLN A 1 92 ? -14.719 -4.006 21.096 1.00 97.06 92 GLN A O 1
ATOM 742 N N . ILE A 1 93 ? -14.150 -3.140 23.094 1.00 97.69 93 ILE A N 1
ATOM 743 C CA . ILE A 1 93 ? -13.070 -2.281 22.579 1.00 97.69 93 ILE A CA 1
ATOM 744 C C . ILE A 1 93 ? -11.941 -3.140 21.985 1.00 97.69 93 ILE A C 1
ATOM 746 O O . ILE A 1 93 ? -11.480 -2.883 20.869 1.00 97.69 93 ILE A O 1
ATOM 750 N N . ASN A 1 94 ? -11.534 -4.202 22.686 1.00 97.69 94 ASN A N 1
ATOM 751 C CA . ASN A 1 94 ? -10.511 -5.150 22.237 1.00 97.69 94 ASN A CA 1
ATOM 752 C C . ASN A 1 94 ? -10.891 -5.841 20.912 1.00 97.69 94 ASN A C 1
ATOM 754 O O . ASN A 1 94 ? -10.064 -5.951 20.001 1.00 97.69 94 ASN A O 1
ATOM 758 N N . ILE A 1 95 ? -12.156 -6.245 20.752 1.00 98.25 95 ILE A N 1
ATOM 759 C CA . ILE A 1 95 ? -12.671 -6.819 19.499 1.00 98.25 95 ILE A CA 1
ATOM 760 C C . ILE A 1 95 ? -12.529 -5.827 18.334 1.00 98.25 95 ILE A C 1
ATOM 762 O O . ILE A 1 95 ? -12.079 -6.222 17.253 1.00 98.25 95 ILE A O 1
ATOM 766 N N . GLN A 1 96 ? -12.852 -4.544 18.540 1.00 97.69 96 GLN A N 1
ATOM 767 C CA . GLN A 1 96 ? -12.696 -3.524 17.495 1.00 97.69 96 GLN A CA 1
ATOM 768 C C . GLN A 1 96 ? -11.229 -3.317 17.106 1.00 97.69 96 GLN A C 1
ATOM 770 O O . GLN A 1 96 ? -10.915 -3.291 15.915 1.00 97.69 96 GLN A O 1
ATOM 775 N N . PHE A 1 97 ? -10.311 -3.262 18.078 1.00 97.81 97 PHE A N 1
ATOM 776 C CA . PHE A 1 97 ? -8.874 -3.182 17.789 1.00 97.81 97 PHE A CA 1
ATOM 777 C C . PHE A 1 97 ? -8.388 -4.362 16.938 1.00 97.81 97 PHE A C 1
ATOM 779 O O . PHE A 1 97 ? -7.712 -4.153 15.930 1.00 97.81 97 PHE A O 1
ATOM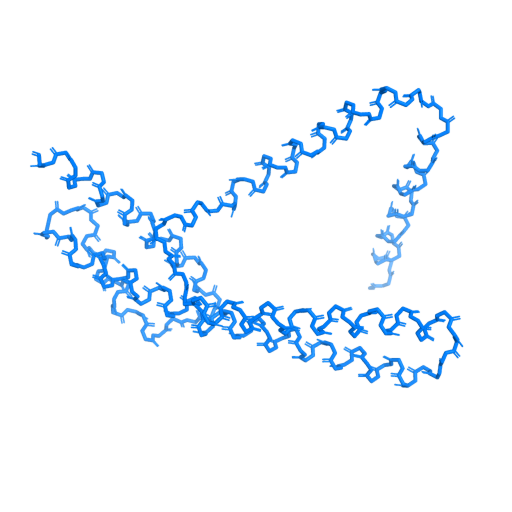 786 N N . ARG A 1 98 ? -8.784 -5.597 17.281 1.00 97.69 98 ARG A N 1
ATOM 787 C CA . ARG A 1 98 ? -8.434 -6.797 16.497 1.00 97.69 98 ARG A CA 1
ATOM 788 C C . ARG A 1 98 ? -8.998 -6.754 15.077 1.00 97.69 98 ARG A C 1
ATOM 790 O O . ARG A 1 98 ? -8.348 -7.229 14.146 1.00 97.69 98 ARG A O 1
ATOM 797 N N . SER A 1 99 ? -10.200 -6.207 14.900 1.00 96.88 99 SER A N 1
ATOM 798 C CA . SER A 1 99 ? -10.788 -6.016 13.570 1.00 96.88 99 SER A CA 1
ATOM 799 C C . SER A 1 99 ? -9.964 -5.040 12.728 1.00 96.88 99 SER A C 1
ATOM 801 O O . SER A 1 99 ? -9.707 -5.315 11.554 1.00 96.88 99 SER A O 1
ATOM 803 N N . ILE A 1 100 ? -9.536 -3.918 13.314 1.00 97.75 100 ILE A N 1
ATOM 804 C CA . ILE A 1 100 ? -8.733 -2.907 12.614 1.00 97.75 100 ILE A CA 1
ATOM 805 C C . ILE A 1 100 ? -7.365 -3.468 12.234 1.00 97.75 100 ILE A C 1
ATOM 807 O O . ILE A 1 100 ? -6.953 -3.299 11.090 1.00 97.75 100 ILE A O 1
ATOM 811 N N . ASP A 1 101 ? -6.691 -4.171 13.146 1.00 97.38 101 ASP A N 1
ATOM 812 C CA . ASP A 1 101 ? -5.384 -4.785 12.879 1.00 97.38 101 ASP A CA 1
ATOM 813 C C . ASP A 1 101 ? -5.445 -5.727 11.664 1.00 97.38 101 ASP A C 1
ATOM 815 O O . ASP A 1 101 ? -4.722 -5.545 10.681 1.00 97.38 101 ASP A O 1
ATOM 819 N N . LYS A 1 102 ? -6.417 -6.649 11.648 1.00 97.38 102 LYS A N 1
ATOM 820 C CA . LYS A 1 102 ? -6.658 -7.535 10.496 1.00 97.38 102 LYS A CA 1
ATOM 821 C C . LYS A 1 102 ? -6.967 -6.760 9.214 1.00 97.38 102 LYS A C 1
ATOM 823 O O . LYS A 1 102 ? -6.506 -7.133 8.134 1.00 97.38 102 LYS A O 1
ATOM 828 N N . GLY A 1 103 ? -7.755 -5.692 9.317 1.00 96.75 103 GLY A N 1
ATOM 829 C CA . GLY A 1 103 ? -8.096 -4.841 8.180 1.00 96.75 103 GLY A CA 1
ATOM 830 C C . GLY A 1 103 ? -6.879 -4.129 7.586 1.00 96.75 103 GLY A C 1
ATOM 831 O O . GLY A 1 103 ? -6.720 -4.117 6.365 1.00 96.75 103 GLY A O 1
ATOM 832 N N . ILE A 1 104 ? -5.997 -3.597 8.434 1.00 97.62 104 ILE A N 1
ATOM 833 C CA . ILE A 1 104 ? -4.749 -2.938 8.029 1.00 97.62 104 ILE A CA 1
ATOM 834 C C . ILE A 1 104 ? -3.789 -3.941 7.392 1.00 97.62 104 ILE A C 1
ATOM 836 O O . ILE A 1 104 ? -3.284 -3.678 6.301 1.00 97.62 104 ILE A O 1
ATOM 840 N N . GLN A 1 105 ? -3.585 -5.106 8.013 1.00 96.44 105 GLN A N 1
ATOM 841 C CA . GLN A 1 105 ? -2.737 -6.166 7.458 1.00 96.44 105 GLN A CA 1
ATOM 842 C C . GLN A 1 105 ? -3.219 -6.591 6.065 1.00 96.44 105 GLN A C 1
ATOM 844 O O . GLN A 1 105 ? -2.421 -6.687 5.132 1.00 96.44 105 GLN A O 1
ATOM 849 N N . LYS A 1 106 ? -4.536 -6.759 5.890 1.00 95.38 106 LYS A N 1
ATOM 850 C CA . LYS A 1 106 ? -5.129 -7.099 4.591 1.00 95.38 106 LYS A CA 1
ATOM 851 C C . LYS A 1 106 ? -4.963 -5.985 3.557 1.00 95.38 106 LYS A C 1
ATOM 853 O O . LYS A 1 106 ? -4.622 -6.272 2.414 1.00 95.38 106 LYS A O 1
ATOM 858 N N . ALA A 1 107 ? -5.201 -4.728 3.932 1.00 95.12 107 ALA A N 1
ATOM 859 C CA . ALA A 1 107 ? -5.015 -3.593 3.027 1.00 95.12 107 ALA A CA 1
ATOM 860 C C . ALA A 1 107 ? -3.547 -3.458 2.588 1.00 95.12 107 ALA A C 1
ATOM 862 O O . ALA A 1 107 ? -3.277 -3.207 1.416 1.00 95.12 107 ALA A O 1
ATOM 863 N N . HIS A 1 108 ? -2.603 -3.680 3.505 1.00 94.81 108 HIS A N 1
ATOM 864 C CA . HIS A 1 108 ? -1.176 -3.668 3.202 1.00 94.81 108 HIS A CA 1
ATOM 865 C C . HIS A 1 108 ? -0.780 -4.806 2.255 1.00 94.81 108 HIS A C 1
ATOM 867 O O . HIS A 1 108 ? -0.117 -4.550 1.254 1.00 94.81 108 HIS A O 1
ATOM 873 N N . TYR A 1 109 ? -1.240 -6.033 2.520 1.00 93.56 109 TYR A N 1
ATOM 874 C CA . TYR A 1 109 ? -1.013 -7.173 1.630 1.00 93.56 109 TYR A CA 1
ATOM 875 C C . TYR A 1 109 ? -1.501 -6.878 0.206 1.00 93.56 109 TYR A C 1
ATOM 877 O O . TYR A 1 109 ? -0.739 -7.023 -0.743 1.00 93.56 109 TYR A O 1
ATOM 885 N N . LEU A 1 110 ? -2.742 -6.399 0.062 1.00 91.19 110 LEU A N 1
ATOM 886 C CA . LEU A 1 110 ? -3.323 -6.079 -1.246 1.00 91.19 110 LEU A CA 1
ATOM 887 C C . LEU A 1 110 ? -2.544 -4.970 -1.966 1.00 91.19 110 LEU A C 1
ATOM 889 O O . LEU A 1 110 ? -2.367 -5.029 -3.178 1.00 91.19 110 LEU A O 1
ATOM 893 N N . LEU A 1 111 ? -2.048 -3.966 -1.240 1.00 90.44 111 LEU A N 1
ATOM 894 C CA . LEU A 1 111 ? -1.211 -2.926 -1.834 1.00 90.44 111 LEU A CA 1
ATOM 895 C C . LEU A 1 111 ? 0.096 -3.504 -2.400 1.00 90.44 111 LEU A C 1
ATOM 897 O O . LEU A 1 111 ? 0.505 -3.142 -3.500 1.00 90.44 111 LEU A O 1
ATOM 901 N N . LEU A 1 112 ? 0.760 -4.398 -1.670 1.00 91.44 112 LEU A N 1
ATOM 902 C CA . LEU A 1 112 ? 1.995 -5.009 -2.155 1.00 91.44 112 LEU A CA 1
ATOM 903 C C . LEU A 1 112 ? 1.706 -5.949 -3.332 1.00 91.44 112 LEU A C 1
ATOM 905 O O . LEU A 1 112 ? 2.255 -5.777 -4.417 1.00 91.44 112 LEU A O 1
ATOM 909 N N . ASP A 1 113 ? 0.805 -6.904 -3.141 1.00 88.31 113 ASP A N 1
ATOM 910 C CA . ASP A 1 113 ? 0.583 -7.987 -4.092 1.00 88.31 113 ASP A CA 1
ATOM 911 C C . ASP A 1 113 ? -0.224 -7.549 -5.321 1.00 88.31 113 ASP A C 1
ATOM 913 O O . ASP A 1 113 ? 0.219 -7.668 -6.456 1.00 88.31 113 ASP A O 1
ATOM 917 N N . GLU A 1 114 ? -1.399 -6.959 -5.124 1.00 86.75 114 GLU A N 1
ATOM 918 C CA . GLU A 1 114 ? -2.284 -6.640 -6.246 1.00 86.75 114 GLU A CA 1
ATOM 919 C C . GLU A 1 114 ? -1.862 -5.363 -6.964 1.00 86.75 114 GLU A C 1
ATOM 921 O O . GLU A 1 114 ? -2.003 -5.258 -8.180 1.00 86.75 114 GLU A O 1
ATOM 926 N N . VAL A 1 115 ? -1.342 -4.377 -6.232 1.00 87.19 115 VAL A N 1
ATOM 927 C CA . VAL A 1 115 ? -0.992 -3.080 -6.816 1.00 87.19 115 VAL A CA 1
ATOM 928 C C . VAL A 1 115 ? 0.475 -3.048 -7.226 1.00 87.19 115 VAL A C 1
ATOM 930 O O . VAL A 1 115 ? 0.757 -2.823 -8.402 1.00 87.19 115 VAL A O 1
ATOM 933 N N . TYR A 1 116 ? 1.421 -3.274 -6.309 1.00 90.31 116 TYR A N 1
ATOM 934 C CA . TYR A 1 116 ? 2.846 -3.101 -6.620 1.00 90.31 116 TYR A CA 1
ATOM 935 C C . TYR A 1 116 ? 3.441 -4.225 -7.463 1.00 90.31 116 TYR A C 1
ATOM 937 O O . TYR A 1 116 ? 4.262 -3.933 -8.330 1.00 90.31 116 TYR A O 1
ATOM 945 N N . ARG A 1 117 ? 3.025 -5.483 -7.293 1.00 89.81 117 ARG A N 1
ATOM 946 C CA . ARG A 1 117 ? 3.514 -6.571 -8.158 1.00 89.81 117 ARG A CA 1
ATOM 947 C C . ARG A 1 117 ? 3.052 -6.381 -9.600 1.00 89.81 117 ARG A C 1
ATOM 949 O O . ARG A 1 117 ? 3.868 -6.449 -10.516 1.00 89.81 117 ARG A O 1
ATOM 956 N N . LYS A 1 118 ? 1.777 -6.032 -9.812 1.00 86.81 118 LYS A N 1
ATOM 957 C CA . LYS A 1 118 ? 1.279 -5.629 -11.141 1.00 86.81 118 LYS A CA 1
ATOM 958 C C . LYS A 1 118 ? 1.997 -4.382 -11.642 1.00 86.81 118 LYS A C 1
ATOM 960 O O . LYS A 1 118 ? 2.286 -4.288 -12.831 1.00 86.81 118 LYS A O 1
ATOM 965 N N . ALA A 1 119 ? 2.312 -3.449 -10.739 1.00 87.38 119 ALA A N 1
ATOM 966 C CA . ALA A 1 119 ? 3.054 -2.251 -11.091 1.00 87.38 119 ALA A CA 1
ATOM 967 C C . ALA A 1 119 ? 4.437 -2.577 -11.686 1.00 87.38 119 ALA A C 1
ATOM 969 O O . ALA A 1 119 ? 4.858 -2.099 -12.736 1.00 87.38 119 ALA A O 1
ATOM 970 N N . LEU A 1 120 ? 5.143 -3.455 -10.992 1.00 89.00 120 LEU A N 1
ATOM 971 C CA . LEU A 1 120 ? 6.460 -3.902 -11.388 1.00 89.00 120 LEU A CA 1
ATOM 972 C C . LEU A 1 120 ? 6.420 -4.686 -12.706 1.00 89.00 120 LEU A C 1
ATOM 974 O O . LEU A 1 120 ? 7.270 -4.453 -13.560 1.00 89.00 120 LEU A O 1
ATOM 978 N N . ALA A 1 121 ? 5.412 -5.540 -12.911 1.00 88.62 121 ALA A N 1
ATOM 979 C CA . ALA A 1 121 ? 5.264 -6.330 -14.135 1.00 88.62 121 ALA A CA 1
ATOM 980 C C . ALA A 1 121 ? 5.226 -5.461 -15.401 1.00 88.62 121 ALA A C 1
ATOM 982 O O . ALA A 1 121 ? 6.005 -5.678 -16.327 1.00 88.62 121 ALA A O 1
ATOM 983 N N . ILE A 1 122 ? 4.351 -4.450 -15.445 1.00 85.75 122 ILE A N 1
ATOM 984 C CA . ILE A 1 122 ? 4.246 -3.578 -16.628 1.00 85.75 122 ILE A CA 1
ATOM 985 C C . ILE A 1 122 ? 5.513 -2.732 -16.764 1.00 85.75 122 ILE A C 1
ATOM 987 O O . ILE A 1 122 ? 5.943 -2.486 -17.885 1.00 85.75 122 ILE A O 1
ATOM 991 N N . GLY A 1 123 ? 6.118 -2.293 -15.653 1.00 85.31 123 GLY A N 1
ATOM 992 C CA . GLY A 1 123 ? 7.379 -1.550 -15.698 1.00 85.31 123 GLY A CA 1
ATOM 993 C C . GLY A 1 123 ? 8.502 -2.366 -16.344 1.00 85.31 123 GLY A C 1
ATOM 994 O O . GLY A 1 123 ? 9.234 -1.861 -17.191 1.00 85.31 123 GLY A O 1
ATOM 995 N N . ILE A 1 124 ? 8.600 -3.654 -16.001 1.00 86.69 124 ILE A N 1
ATOM 996 C CA . ILE A 1 124 ? 9.560 -4.580 -16.616 1.00 86.69 124 ILE A CA 1
ATOM 997 C C . ILE A 1 124 ? 9.273 -4.724 -18.110 1.00 86.69 124 ILE A C 1
ATOM 999 O O . ILE A 1 124 ? 10.190 -4.559 -18.909 1.00 86.69 124 ILE A O 1
ATOM 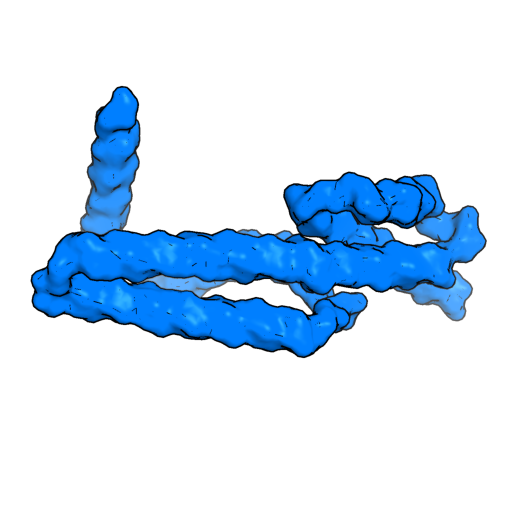1003 N N . VAL A 1 125 ? 8.016 -4.971 -18.496 1.00 89.12 125 VAL A N 1
ATOM 1004 C CA . VAL A 1 125 ? 7.622 -5.093 -19.913 1.00 89.12 125 VAL A CA 1
ATOM 1005 C C . VAL A 1 125 ? 8.000 -3.835 -20.698 1.00 89.12 125 VAL A C 1
ATOM 1007 O O . VAL A 1 125 ? 8.677 -3.930 -21.714 1.00 89.12 125 VAL A O 1
ATOM 1010 N N . LYS A 1 126 ? 7.674 -2.644 -20.184 1.00 86.56 126 LYS A N 1
ATOM 1011 C CA . LYS A 1 126 ? 8.042 -1.373 -20.824 1.00 86.56 126 LYS A CA 1
ATOM 1012 C C . LYS A 1 126 ? 9.548 -1.196 -20.966 1.00 86.56 126 LYS A C 1
ATOM 1014 O O . LYS A 1 126 ? 10.003 -0.692 -21.992 1.00 86.56 126 LYS A O 1
ATOM 1019 N N . ALA A 1 127 ? 10.317 -1.560 -19.940 1.00 88.31 127 ALA A N 1
ATOM 1020 C CA . ALA A 1 127 ? 11.769 -1.451 -19.982 1.00 88.31 127 ALA A CA 1
ATOM 1021 C C . ALA A 1 127 ? 12.379 -2.408 -21.016 1.00 88.31 127 ALA A C 1
ATOM 1023 O O . ALA A 1 127 ? 13.280 -1.998 -21.745 1.00 88.31 127 ALA A O 1
ATOM 1024 N N . VAL A 1 128 ? 11.858 -3.637 -21.115 1.00 90.31 128 VAL A N 1
ATOM 1025 C CA . VAL A 1 128 ? 12.228 -4.606 -22.159 1.00 90.31 128 VAL A CA 1
ATOM 1026 C C . VAL A 1 128 ? 11.917 -4.035 -23.543 1.00 90.31 128 VAL A C 1
ATOM 1028 O O . VAL A 1 128 ? 12.814 -3.962 -24.377 1.00 90.31 128 VAL A O 1
ATOM 1031 N N . ASP A 1 129 ? 10.693 -3.552 -23.759 1.00 87.62 129 ASP A N 1
ATOM 1032 C CA . ASP A 1 129 ? 10.250 -3.012 -25.052 1.00 87.62 129 ASP A CA 1
ATOM 1033 C C . ASP A 1 129 ? 11.038 -1.758 -25.471 1.00 87.62 129 ASP A C 1
ATOM 1035 O O . ASP A 1 129 ? 11.234 -1.496 -26.657 1.00 87.62 129 ASP A O 1
ATOM 1039 N N . SER A 1 130 ? 11.500 -0.969 -24.496 1.00 88.94 130 SER A N 1
ATOM 1040 C CA . SER A 1 130 ? 12.209 0.296 -24.732 1.00 88.94 130 SER A CA 1
ATOM 1041 C C . SER A 1 130 ? 13.730 0.152 -24.839 1.00 88.94 130 SER A C 1
ATOM 1043 O O . SER A 1 130 ? 14.395 1.138 -25.171 1.00 88.94 130 SER A O 1
ATOM 1045 N N . CYS A 1 131 ? 14.303 -1.018 -24.530 1.00 90.25 131 CYS A N 1
ATOM 1046 C CA . CYS A 1 131 ? 15.747 -1.246 -24.579 1.00 90.25 131 CYS A CA 1
ATOM 1047 C C . CYS A 1 131 ? 16.158 -1.922 -25.905 1.00 90.25 131 CYS A C 1
ATOM 1049 O O . CYS A 1 131 ? 15.881 -3.102 -26.102 1.00 90.25 131 CYS A O 1
ATOM 1051 N N . PRO A 1 132 ? 16.905 -1.242 -26.798 1.00 87.50 132 PRO A N 1
ATOM 1052 C CA . PRO A 1 132 ? 17.356 -1.814 -28.074 1.00 87.50 132 PRO A CA 1
ATOM 1053 C C . PRO A 1 132 ? 18.532 -2.812 -27.962 1.00 87.50 132 PRO A C 1
ATOM 1055 O O . PRO A 1 132 ? 19.160 -3.126 -28.970 1.00 87.50 132 PRO A O 1
ATOM 1058 N N . GLY A 1 133 ? 18.883 -3.278 -26.756 1.00 82.12 133 GLY A N 1
ATOM 1059 C CA . GLY A 1 133 ? 20.010 -4.195 -26.511 1.00 82.12 133 GLY A CA 1
ATOM 1060 C C . GLY A 1 133 ? 21.389 -3.538 -26.313 1.00 82.12 133 GLY A C 1
ATOM 1061 O O . GLY A 1 133 ? 22.376 -4.248 -26.158 1.00 82.12 133 GLY A O 1
ATOM 1062 N N . ASN A 1 134 ? 21.470 -2.200 -26.324 1.00 86.00 134 ASN A N 1
ATOM 1063 C CA . ASN A 1 134 ? 22.653 -1.401 -25.942 1.00 86.00 134 ASN A CA 1
ATOM 1064 C C . ASN A 1 134 ? 22.269 -0.118 -25.161 1.00 86.00 134 ASN A C 1
ATOM 1066 O O . ASN A 1 134 ? 22.807 0.977 -25.374 1.00 86.00 134 ASN A O 1
ATOM 1070 N N . CYS A 1 135 ? 21.270 -0.254 -24.293 1.00 85.81 135 CYS A N 1
ATOM 1071 C CA . CYS A 1 135 ? 20.741 0.756 -23.392 1.00 85.81 135 CYS A CA 1
ATOM 1072 C C . CYS A 1 135 ? 21.487 0.876 -22.042 1.00 85.81 135 CYS A C 1
ATOM 1074 O O . CYS A 1 135 ? 21.138 1.742 -21.232 1.00 85.81 135 CYS A O 1
ATOM 1076 N N . GLY A 1 136 ? 22.485 0.025 -21.771 1.00 87.81 136 GLY A N 1
ATOM 1077 C CA . GLY A 1 136 ? 23.322 0.077 -20.563 1.00 87.81 136 GLY A CA 1
ATOM 1078 C C . GLY A 1 136 ? 22.615 -0.367 -19.277 1.00 87.81 136 GLY A C 1
ATOM 1079 O O . GLY A 1 136 ? 23.045 -0.005 -18.181 1.00 87.81 136 GLY A O 1
ATOM 1080 N N . ASN A 1 137 ? 21.496 -1.085 -19.402 1.00 90.38 137 ASN A N 1
ATOM 1081 C CA . ASN A 1 137 ? 20.735 -1.670 -18.291 1.00 90.38 137 ASN A CA 1
ATOM 1082 C C . ASN A 1 137 ? 20.228 -3.094 -18.619 1.00 90.38 137 ASN A C 1
ATOM 1084 O O . ASN A 1 137 ? 19.337 -3.588 -17.936 1.00 90.38 137 ASN A O 1
ATOM 1088 N N . GLU A 1 138 ? 20.776 -3.745 -19.646 1.00 92.31 138 GLU A N 1
ATOM 1089 C CA . GLU A 1 138 ? 20.347 -5.038 -20.200 1.00 92.31 138 GLU A CA 1
ATOM 1090 C C . GLU A 1 138 ? 20.326 -6.121 -19.126 1.00 92.31 138 GLU A C 1
ATOM 1092 O O . GLU A 1 138 ? 19.273 -6.688 -18.848 1.00 92.31 138 GLU A O 1
ATOM 1097 N N . ASP A 1 139 ? 21.463 -6.324 -18.454 1.00 92.38 139 ASP A N 1
ATOM 1098 C CA . ASP A 1 139 ? 21.619 -7.341 -17.411 1.00 92.38 139 ASP A CA 1
ATOM 1099 C C . ASP A 1 139 ? 20.608 -7.144 -16.281 1.00 92.38 139 ASP A C 1
ATOM 1101 O O . ASP A 1 139 ? 20.068 -8.098 -15.725 1.00 92.38 139 ASP A O 1
ATOM 1105 N N . LYS A 1 140 ? 20.320 -5.882 -15.944 1.00 92.00 140 LYS A N 1
ATOM 1106 C CA . LYS A 1 140 ? 19.399 -5.552 -14.859 1.00 92.00 140 LYS A CA 1
ATOM 1107 C C . LYS A 1 140 ? 17.940 -5.729 -15.272 1.00 92.00 140 LYS A C 1
ATOM 1109 O O . LYS A 1 140 ? 17.139 -6.159 -14.447 1.00 92.00 140 LYS A O 1
ATOM 1114 N N . ILE A 1 141 ? 17.593 -5.423 -16.521 1.00 91.56 141 ILE A N 1
ATOM 1115 C CA . ILE A 1 141 ? 16.258 -5.682 -17.073 1.00 91.56 141 ILE A CA 1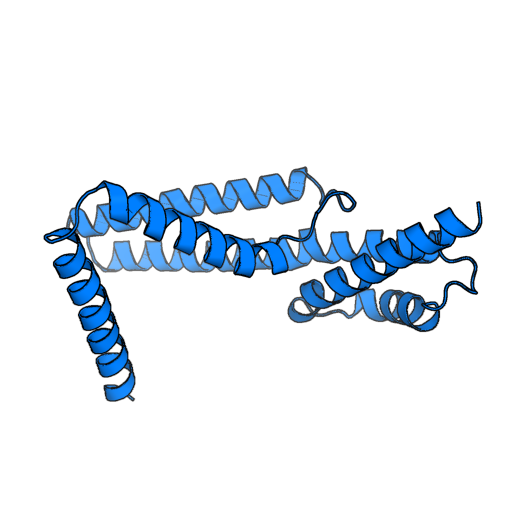
ATOM 1116 C C . ILE A 1 141 ? 16.012 -7.194 -17.153 1.00 91.56 141 ILE A C 1
ATOM 1118 O O . ILE A 1 141 ? 14.961 -7.652 -16.705 1.00 91.56 141 ILE A O 1
ATOM 1122 N N . GLU A 1 142 ? 16.984 -7.968 -17.644 1.00 92.69 142 GLU A N 1
ATOM 1123 C CA . GLU A 1 142 ? 16.861 -9.426 -17.748 1.00 92.69 142 GLU A CA 1
ATOM 1124 C C . GLU A 1 142 ? 16.777 -10.083 -16.364 1.00 92.69 142 GLU A C 1
ATOM 1126 O O . GLU A 1 142 ? 15.891 -10.903 -16.136 1.00 92.69 142 GLU A O 1
ATOM 1131 N N . TYR A 1 143 ? 17.601 -9.644 -15.405 1.00 92.69 143 TYR A N 1
ATOM 1132 C CA . TYR A 1 143 ? 17.508 -10.090 -14.011 1.00 92.69 143 TYR A CA 1
ATOM 1133 C C . TYR A 1 143 ? 16.129 -9.807 -13.399 1.00 92.69 143 TYR A C 1
ATOM 1135 O O . TYR A 1 143 ? 15.516 -10.680 -12.790 1.00 92.69 143 TYR A O 1
ATOM 1143 N N . LEU A 1 144 ? 15.603 -8.587 -13.562 1.00 90.88 144 LEU A N 1
ATOM 1144 C CA . LEU A 1 144 ? 14.286 -8.242 -13.020 1.00 90.88 144 LEU A CA 1
ATOM 1145 C C . LEU A 1 144 ? 13.176 -9.086 -13.652 1.00 90.88 144 LEU A C 1
ATOM 1147 O O . LEU A 1 144 ? 12.248 -9.487 -12.953 1.00 90.88 144 LEU A O 1
ATOM 1151 N N . LYS A 1 145 ? 13.276 -9.372 -14.952 1.00 91.62 145 LYS A N 1
ATOM 1152 C CA . LYS A 1 145 ? 12.333 -10.219 -15.683 1.00 91.62 145 LYS A CA 1
ATOM 1153 C C . LYS A 1 145 ? 12.384 -11.676 -15.220 1.00 91.62 145 LYS A C 1
ATOM 1155 O O . LYS A 1 145 ? 11.320 -12.263 -15.023 1.00 91.62 145 LYS A O 1
ATOM 1160 N N . SER A 1 146 ? 13.575 -12.250 -15.037 1.00 92.62 146 SER A N 1
ATOM 1161 C CA . SER A 1 146 ? 13.729 -13.643 -14.599 1.00 92.62 146 SER A CA 1
ATOM 1162 C C . SER A 1 146 ? 13.280 -13.844 -13.155 1.00 92.62 146 SER A C 1
ATOM 1164 O O . SER A 1 146 ? 12.613 -14.830 -12.850 1.00 92.62 146 SER A O 1
ATOM 1166 N N . GLU A 1 147 ? 13.597 -12.892 -12.277 1.00 92.62 147 GLU A N 1
ATOM 1167 C CA . GLU A 1 147 ? 13.294 -12.996 -10.849 1.00 92.62 147 GLU A CA 1
ATOM 1168 C C . GLU A 1 147 ? 11.860 -12.606 -10.499 1.00 92.62 147 GLU A C 1
ATOM 1170 O O . GLU A 1 147 ? 11.378 -12.982 -9.433 1.00 92.62 147 GLU A O 1
ATOM 1175 N N . PHE A 1 148 ? 11.154 -11.883 -11.376 1.00 91.12 148 PHE A N 1
ATOM 1176 C CA . PHE A 1 148 ? 9.809 -11.371 -11.107 1.00 91.12 148 PHE A CA 1
ATOM 1177 C C . PHE A 1 148 ? 8.840 -12.394 -10.473 1.00 91.12 148 PHE A C 1
ATOM 1179 O O . PHE A 1 148 ? 8.197 -12.032 -9.481 1.00 91.12 148 PHE A O 1
ATOM 1186 N N . PRO A 1 149 ? 8.734 -13.654 -10.957 1.00 90.31 149 PRO A N 1
ATOM 1187 C CA . PRO A 1 149 ? 7.829 -14.649 -10.375 1.00 90.31 149 PRO A CA 1
ATOM 1188 C C . PRO A 1 149 ? 8.167 -15.033 -8.928 1.00 90.31 149 PRO A C 1
ATOM 1190 O O . PRO A 1 149 ? 7.282 -15.465 -8.193 1.00 90.31 149 PRO A O 1
ATOM 1193 N N . ASN A 1 150 ? 9.427 -14.866 -8.523 1.00 91.56 150 ASN A N 1
ATOM 1194 C CA . ASN A 1 150 ? 9.958 -15.297 -7.231 1.00 91.56 150 ASN A CA 1
ATOM 1195 C C . ASN A 1 150 ? 10.113 -14.140 -6.230 1.00 91.56 150 ASN A C 1
ATOM 1197 O O . ASN A 1 150 ? 10.558 -14.361 -5.107 1.00 91.56 150 ASN A O 1
ATOM 1201 N N . LEU A 1 151 ? 9.756 -12.906 -6.610 1.00 90.38 151 LEU A N 1
ATOM 1202 C CA . LEU A 1 151 ? 9.919 -11.740 -5.743 1.00 90.38 151 LEU A CA 1
ATOM 1203 C C . LEU A 1 151 ? 8.992 -11.786 -4.526 1.00 90.38 151 LEU A C 1
ATOM 1205 O O . LEU A 1 151 ? 7.758 -11.822 -4.645 1.00 90.38 151 LEU A O 1
ATOM 1209 N N . GLU A 1 152 ? 9.593 -11.666 -3.345 1.00 92.94 152 GLU A N 1
ATOM 1210 C CA . GLU A 1 152 ? 8.869 -11.514 -2.090 1.00 92.94 152 GLU A CA 1
ATOM 1211 C C . GLU A 1 152 ? 8.193 -10.139 -1.983 1.00 92.94 152 GLU A C 1
ATOM 1213 O O . GLU A 1 152 ? 8.621 -9.147 -2.580 1.00 92.94 152 GLU A O 1
ATOM 1218 N N . LEU A 1 153 ? 7.124 -10.056 -1.182 1.00 89.56 153 LEU A N 1
ATOM 1219 C CA . LEU A 1 153 ? 6.365 -8.811 -0.994 1.00 89.56 153 LEU A CA 1
ATOM 1220 C C . LEU A 1 153 ? 7.224 -7.671 -0.423 1.00 89.56 153 LEU A C 1
ATOM 1222 O O . LEU A 1 153 ? 7.027 -6.509 -0.783 1.00 89.56 153 LEU A O 1
ATOM 1226 N N . SER A 1 154 ? 8.177 -8.005 0.449 1.00 89.62 154 SER A N 1
ATOM 1227 C CA . SER A 1 154 ? 9.162 -7.086 1.036 1.00 89.62 154 SER A CA 1
ATOM 1228 C C . SER A 1 154 ? 10.023 -6.394 -0.021 1.00 89.62 154 SER A C 1
ATOM 1230 O O . SER A 1 154 ? 10.365 -5.220 0.140 1.00 89.62 154 SER A O 1
ATOM 1232 N N . ASP A 1 155 ? 10.326 -7.082 -1.121 1.00 91.31 155 ASP A N 1
ATOM 1233 C CA . ASP A 1 155 ? 11.232 -6.586 -2.156 1.00 91.31 155 ASP A CA 1
ATOM 1234 C C . ASP A 1 155 ? 10.534 -5.696 -3.185 1.00 91.31 155 ASP A C 1
ATOM 1236 O O . ASP A 1 155 ? 11.184 -4.865 -3.829 1.00 91.31 155 ASP A O 1
ATOM 1240 N N . LEU A 1 156 ? 9.208 -5.810 -3.319 1.00 89.62 156 LEU A N 1
ATOM 1241 C CA . LEU A 1 156 ? 8.438 -5.138 -4.371 1.00 89.62 156 LEU A CA 1
ATOM 1242 C C . LEU A 1 156 ? 8.648 -3.623 -4.396 1.00 89.62 156 LEU A C 1
ATOM 1244 O O . LEU A 1 156 ? 8.789 -3.040 -5.467 1.00 89.62 156 LEU A O 1
ATOM 1248 N N . THR A 1 157 ? 8.720 -2.972 -3.234 1.00 88.56 157 THR A N 1
ATOM 1249 C CA . THR A 1 157 ? 8.900 -1.511 -3.172 1.00 88.56 157 THR A CA 1
ATOM 1250 C C . THR A 1 157 ? 10.269 -1.061 -3.683 1.00 88.56 157 THR A C 1
ATOM 1252 O O . THR A 1 157 ? 10.368 -0.032 -4.355 1.00 88.56 157 THR A O 1
ATOM 1255 N N . ASN A 1 158 ? 11.322 -1.833 -3.406 1.00 89.75 158 ASN A N 1
ATOM 1256 C CA . ASN A 1 158 ? 12.671 -1.545 -3.883 1.00 89.75 158 ASN A CA 1
ATOM 1257 C C . ASN A 1 158 ? 12.768 -1.809 -5.385 1.00 89.75 158 ASN A C 1
ATOM 1259 O O . ASN A 1 158 ? 13.226 -0.944 -6.130 1.00 89.75 158 ASN A O 1
ATOM 1263 N N . ARG A 1 159 ? 12.253 -2.954 -5.842 1.00 90.56 159 ARG A N 1
ATOM 1264 C CA . ARG A 1 159 ? 12.240 -3.333 -7.262 1.00 90.56 159 ARG A CA 1
ATOM 1265 C C . ARG A 1 159 ? 11.435 -2.349 -8.110 1.00 90.56 159 ARG A C 1
ATOM 1267 O O . ARG A 1 159 ? 11.862 -1.992 -9.205 1.00 90.56 159 ARG A O 1
ATOM 1274 N N . LEU A 1 160 ? 10.332 -1.824 -7.574 1.00 89.31 160 LEU A N 1
ATOM 1275 C CA . LEU A 1 160 ? 9.540 -0.791 -8.241 1.00 89.31 160 LEU A CA 1
ATOM 1276 C C . LEU A 1 160 ? 10.327 0.520 -8.427 1.00 89.31 160 LEU A C 1
ATOM 1278 O O . LEU A 1 160 ? 10.258 1.137 -9.486 1.00 89.31 160 LEU A O 1
ATOM 1282 N N . LYS A 1 161 ? 11.127 0.936 -7.438 1.00 89.38 161 LYS A N 1
ATOM 1283 C CA . LYS A 1 161 ? 12.010 2.111 -7.583 1.00 89.38 161 LYS A CA 1
ATOM 1284 C C . LYS A 1 161 ? 13.120 1.873 -8.605 1.00 89.38 161 LYS A C 1
ATOM 1286 O O . LYS A 1 161 ? 13.481 2.783 -9.356 1.00 89.38 161 LYS A O 1
ATOM 1291 N N . GLU A 1 162 ? 13.673 0.662 -8.630 1.00 89.94 162 GLU A N 1
ATOM 1292 C CA . GLU A 1 162 ? 14.713 0.291 -9.590 1.00 89.94 162 GLU A CA 1
ATOM 1293 C C . GLU A 1 162 ? 14.195 0.361 -11.026 1.00 89.94 162 GLU A C 1
ATOM 1295 O O . GLU A 1 162 ? 14.828 1.016 -11.856 1.00 89.94 162 GLU A O 1
ATOM 1300 N N . ILE A 1 163 ? 13.029 -0.231 -11.309 1.00 89.38 163 ILE A N 1
ATOM 1301 C CA . ILE A 1 163 ? 12.480 -0.219 -12.668 1.00 89.38 163 ILE A CA 1
ATOM 1302 C C . ILE A 1 163 ? 12.112 1.196 -13.123 1.00 89.38 163 ILE A C 1
ATOM 1304 O O . ILE A 1 163 ? 12.435 1.575 -14.241 1.00 89.38 163 ILE A O 1
ATOM 1308 N N . GLN A 1 164 ? 11.572 2.032 -12.232 1.00 87.19 164 GLN A N 1
ATOM 1309 C CA . GLN A 1 164 ? 11.273 3.438 -12.534 1.00 87.19 164 GLN A CA 1
ATOM 1310 C C . GLN A 1 164 ? 12.535 4.247 -12.867 1.00 87.19 164 GLN A C 1
ATOM 1312 O O . GLN A 1 164 ? 12.529 5.126 -13.735 1.00 87.19 164 GLN A O 1
ATOM 1317 N N . THR A 1 165 ? 13.648 3.940 -12.194 1.00 89.75 165 THR A N 1
ATOM 1318 C CA . THR A 1 165 ? 14.945 4.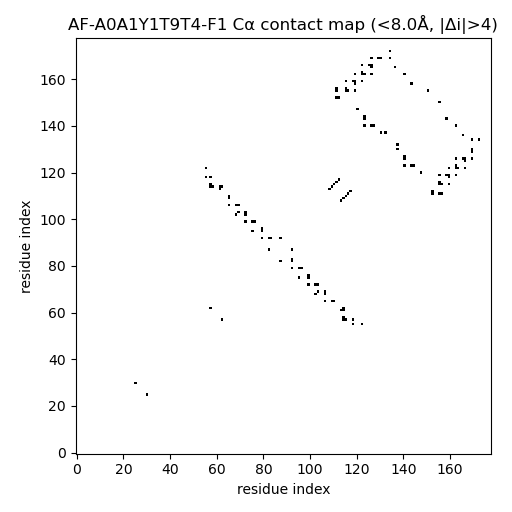556 -12.498 1.00 89.75 165 THR A CA 1
ATOM 1319 C C . THR A 1 165 ? 15.431 4.141 -13.887 1.00 89.75 165 THR A C 1
ATOM 1321 O O . THR A 1 165 ? 15.940 4.981 -14.631 1.00 89.75 165 THR A O 1
ATOM 1324 N N . ILE A 1 166 ? 15.257 2.866 -14.251 1.00 89.38 166 ILE A N 1
ATOM 1325 C CA . ILE A 1 166 ? 15.596 2.349 -15.583 1.00 89.38 166 ILE A CA 1
ATOM 1326 C C . ILE A 1 166 ? 14.719 3.014 -16.648 1.00 89.38 166 ILE A C 1
ATOM 1328 O O . ILE A 1 166 ? 15.263 3.581 -17.590 1.00 89.38 166 ILE A O 1
ATOM 1332 N N . GLU A 1 167 ? 13.396 3.045 -16.472 1.00 86.06 167 GLU A N 1
ATOM 1333 C CA . GLU A 1 167 ? 12.456 3.697 -17.397 1.00 86.06 167 GLU A CA 1
ATOM 1334 C C . GLU A 1 167 ? 12.828 5.166 -17.648 1.00 86.06 167 GLU A C 1
ATOM 1336 O O . GLU A 1 167 ? 12.894 5.610 -18.794 1.00 86.06 167 GLU A O 1
ATOM 1341 N N . THR A 1 168 ? 13.158 5.914 -16.589 1.00 86.62 168 THR A N 1
ATOM 1342 C CA . THR A 1 168 ? 13.577 7.321 -16.709 1.00 86.62 168 THR A CA 1
ATOM 1343 C C . THR A 1 168 ? 14.862 7.463 -17.529 1.00 86.62 168 THR A C 1
ATOM 1345 O O . THR A 1 168 ? 14.982 8.360 -18.366 1.00 86.62 168 THR A O 1
ATOM 1348 N N . ARG A 1 169 ? 15.839 6.573 -17.317 1.00 86.75 169 ARG A N 1
ATOM 1349 C CA . ARG A 1 169 ? 17.093 6.567 -18.087 1.00 86.75 169 ARG A CA 1
ATOM 1350 C C . ARG A 1 169 ? 16.855 6.208 -19.550 1.00 86.75 169 ARG A C 1
ATOM 1352 O O . ARG A 1 169 ? 17.429 6.863 -20.415 1.00 86.75 169 ARG A O 1
ATOM 1359 N N . LEU A 1 170 ? 16.008 5.214 -19.816 1.00 87.75 170 LEU A N 1
ATOM 1360 C CA . LEU A 1 170 ? 15.645 4.786 -21.168 1.00 87.75 170 LEU A CA 1
ATOM 1361 C C . LEU A 1 170 ? 14.927 5.892 -21.934 1.00 87.75 170 LEU A C 1
ATOM 1363 O O . LEU A 1 170 ? 15.271 6.154 -23.082 1.00 87.75 170 LEU A O 1
ATOM 1367 N N . LYS A 1 171 ? 13.998 6.599 -21.285 1.00 86.50 171 LYS A N 1
ATOM 1368 C CA . LYS A 1 171 ? 13.330 7.762 -21.874 1.00 86.50 171 LYS A CA 1
ATOM 1369 C C . LYS A 1 171 ? 14.347 8.816 -22.321 1.00 86.50 171 LYS A C 1
ATOM 1371 O O . LYS A 1 171 ? 14.366 9.185 -23.490 1.00 86.50 171 LYS A O 1
ATOM 1376 N N . ASN A 1 172 ? 15.263 9.202 -21.431 1.00 83.88 172 ASN A N 1
ATOM 1377 C CA . ASN A 1 172 ? 16.316 10.172 -21.747 1.00 83.88 172 ASN A CA 1
ATOM 1378 C C . ASN A 1 172 ? 17.286 9.678 -22.835 1.00 83.88 172 ASN A C 1
ATOM 1380 O O . ASN A 1 172 ? 17.837 10.479 -23.586 1.00 83.88 172 ASN A O 1
ATOM 1384 N N . TYR A 1 173 ? 17.555 8.371 -22.890 1.00 83.56 173 TYR A N 1
ATOM 1385 C CA . TYR A 1 173 ? 18.399 7.761 -23.917 1.00 83.56 173 TYR A CA 1
ATOM 1386 C C . TYR A 1 173 ? 17.725 7.812 -25.294 1.00 83.56 173 TYR A C 1
ATOM 1388 O O . TYR A 1 173 ? 18.352 8.225 -26.267 1.00 83.56 173 TYR A O 1
ATOM 1396 N N . ASN A 1 174 ? 16.442 7.451 -25.359 1.00 82.19 174 ASN A N 1
ATOM 1397 C CA . ASN A 1 174 ? 15.659 7.445 -26.592 1.00 82.19 174 ASN A CA 1
ATOM 1398 C C . ASN A 1 174 ? 15.406 8.872 -27.112 1.00 82.19 174 ASN A C 1
ATOM 1400 O O . ASN A 1 174 ? 15.501 9.096 -28.313 1.00 82.19 174 ASN A O 1
ATOM 1404 N N . GLU A 1 175 ? 15.200 9.851 -26.226 1.00 82.56 175 GLU A N 1
ATOM 1405 C CA . GLU A 1 175 ? 15.078 11.277 -26.585 1.00 82.56 175 GLU A CA 1
ATOM 1406 C C . GLU A 1 175 ? 16.380 11.891 -27.131 1.00 82.56 175 GLU A C 1
ATOM 1408 O O . GLU A 1 175 ? 16.328 12.883 -27.846 1.00 82.56 175 GLU A O 1
ATOM 1413 N N . LYS A 1 176 ? 17.552 11.326 -26.806 1.00 73.12 176 LYS A N 1
ATOM 1414 C CA . LYS A 1 176 ? 18.859 11.787 -27.322 1.00 73.12 176 LYS A CA 1
ATOM 1415 C C . LYS A 1 176 ? 19.282 11.113 -28.628 1.00 73.12 176 LYS A C 1
ATOM 1417 O O . LYS A 1 176 ? 20.249 11.557 -29.244 1.00 73.12 176 LYS A O 1
ATOM 1422 N N . LYS A 1 177 ? 18.640 9.998 -28.986 1.00 63.09 177 LYS A N 1
ATOM 1423 C CA . LYS A 1 177 ? 18.889 9.255 -30.229 1.00 63.09 177 LYS A CA 1
ATOM 1424 C C . LYS A 1 177 ? 17.889 9.586 -31.344 1.00 63.09 177 LYS A C 1
ATOM 1426 O O . LYS A 1 177 ? 18.166 9.216 -32.483 1.00 63.09 177 LYS A O 1
ATOM 1431 N N . GLY A 1 178 ? 16.759 10.213 -31.013 1.00 51.53 178 GLY A N 1
ATOM 1432 C CA . GLY A 1 178 ? 15.819 10.812 -31.969 1.00 51.53 178 GLY A CA 1
ATOM 1433 C C . GLY A 1 178 ? 16.215 12.232 -32.337 1.00 51.53 178 GLY A C 1
ATOM 1434 O O . GLY A 1 178 ? 15.881 12.632 -33.471 1.00 51.53 178 GLY A O 1
#

Solvent-accessible surface area (backbone atoms only — not comparable to full-atom values): 10208 Å² total; per-residue (Å²): 132,66,66,65,57,53,51,52,54,51,50,51,51,51,53,52,51,51,55,59,59,58,68,79,76,58,63,73,74,59,53,53,57,52,51,51,49,51,50,48,51,50,46,58,65,46,55,78,65,56,70,82,63,84,85,56,85,58,62,63,68,60,54,49,50,48,52,50,53,53,51,54,46,52,51,50,53,54,48,48,54,51,39,60,77,68,66,53,60,67,65,62,51,51,53,51,52,55,51,46,52,55,49,51,55,50,49,50,48,45,47,38,56,66,44,37,46,54,45,37,50,54,42,48,51,51,43,57,77,64,42,87,84,81,70,88,50,60,72,60,53,51,48,51,60,70,44,53,89,74,62,50,70,86,48,39,66,59,53,40,53,52,43,52,53,50,43,54,50,44,52,57,51,52,65,73,74,108

InterPro domains:
  IPR003735 Metal-sensitive transcriptional repressor [PF02583] (65-121)
  IPR038390 Metal-sensitive repressor, helix protomer superfamily [G3DSA:1.20.58.1000] (64-146)

Nearest PDB structures (foldseek):
  4m1p-assembly1_A  TM=6.954E-01  e=1.412E-01  Geobacillus thermodenitrificans NG80-2
  7mq1-assembly1_B  TM=6.582E-01  e=3.022E-01  Streptococcus pneumoniae D39
  6rjx-assembly1_A  TM=4.518E-01  e=3.968E+00  Borreliella burgdorferi B31

Radius of gyration: 23.51 Å; Cα contacts (8 Å, |Δi|>4): 75; chains: 1; bounding box: 42×52×64 Å

Foldseek 3Di:
DPPVVVVVVVVVVVVVVVVVVVVVPDDPVVVVVVVVVVVVVVCVVCVVVPPPCPPFPFPVVLVVVLVVLVVVLVVLVVVLVVCVVVVHDPVVSVVSVVVSVVSVVVSLVSCLPVGLLVRLVVLLVLLVVLDPPPLVCVVVSVVSVVCSVVDDSVCSVVSNVVSVVSNVSSVVVVVVVD

pLDDT: mean 75.25, std 23.33, range [28.27, 98.44]

Secondary structure (DSSP, 8-state):
-HHHHHHHHHHHHHHHHHHHHHTSSS-HHHHHHHHHHHHHHHHHHHHTT----TT----HHHHHHHHHHHHHHHHHHHHHHHHHHTT--HHHHHHHHHHHHHHHHHHHHHIIIIIIIHHHHHHHHHHHHH--S-SS-HHHHHHHHHHGGG--TTTHHHHHHHHHHHHHHHHHHHHHH-

Organism: NCBI:txid1185767

Mean predicted aligned error: 14.33 Å